Protein AF-A0A7V8VNH7-F1 (afdb_monomer_lite)

Sequence (226 aa):
ERFVYCITNHDQVGNRAFGERLGQVIEPAAYRAASALLCLVPYTPMLFMGQEWSASSPFQFFTDHAVELGKLVTEGRRREFRHFTAFRDPEVLKRIPDPQAQSTFANSKLRWDEVNEPQHEQILQLYREFLRLRRMHPAFRDPSRGNWDVREIGGIVCLRLGLRSAARALVLIDLVGGHTMPDLSSLADGESREWKSLISSNEVRFGGDTAPVLTQPTTLVFGEAR

Radius of gyration: 20.95 Å; chains: 1; bounding box: 48×38×62 Å

Secondary structure (DSSP, 8-state):
---EE-S--HHHHHTSSS---GGGTS-HHHHHHHHHHHHHSSSEE---TTGGGT-SS---------HHHHHHHHHHHHHHHTTSGGG-SHHHHHHSPPTTSHHHHHHTS--GGGGGSHHHHHHHHHHHHHHHHHHH-GGGT---GGGEEEEEETTEEEEEEEETTEEEEEEEEESS--PPPP-GGGG--SS-PPEEEEEETT-GGGTS-SS--TTSSEEEEEEE--

Structure (mmCIF, N/CA/C/O backbone):
data_AF-A0A7V8VNH7-F1
#
_entry.id   AF-A0A7V8VNH7-F1
#
loop_
_atom_site.group_PDB
_atom_site.id
_atom_site.type_symbol
_atom_site.label_atom_id
_atom_site.label_alt_id
_atom_site.label_comp_id
_atom_site.label_asym_id
_atom_site.label_entity_id
_atom_site.label_seq_id
_atom_site.pdbx_PDB_ins_code
_atom_site.Cartn_x
_atom_site.Cartn_y
_atom_site.Cartn_z
_atom_site.occupancy
_atom_site.B_iso_or_equiv
_atom_site.auth_seq_id
_atom_site.auth_comp_id
_atom_site.auth_asym_id
_atom_site.auth_atom_id
_atom_site.pdbx_PDB_model_num
ATOM 1 N N . GLU A 1 1 ? 3.339 -22.584 -9.016 1.00 66.69 1 GLU A N 1
ATOM 2 C CA . GLU A 1 1 ? 2.659 -22.222 -7.752 1.00 66.69 1 GLU A CA 1
ATOM 3 C C . GLU A 1 1 ? 1.663 -21.097 -8.013 1.00 66.69 1 GLU A C 1
ATOM 5 O O . GLU A 1 1 ? 1.788 -20.427 -9.036 1.00 66.69 1 GLU A O 1
ATOM 10 N N . ARG A 1 2 ? 0.657 -20.920 -7.151 1.00 86.19 2 ARG A N 1
ATOM 11 C CA . ARG A 1 2 ? -0.347 -19.849 -7.250 1.00 86.19 2 ARG A CA 1
ATOM 12 C C . ARG A 1 2 ? -0.431 -19.156 -5.891 1.00 86.19 2 ARG A C 1
ATOM 14 O O . ARG A 1 2 ? -0.726 -19.824 -4.908 1.00 86.19 2 ARG A O 1
ATOM 21 N N . PHE A 1 3 ? -0.177 -17.851 -5.852 1.00 93.69 3 PHE A N 1
ATOM 22 C CA . PHE A 1 3 ? -0.210 -17.052 -4.625 1.00 93.69 3 PHE A CA 1
ATOM 23 C C . PHE A 1 3 ? -1.173 -15.873 -4.766 1.00 93.69 3 PHE A C 1
ATOM 25 O O . PHE A 1 3 ? -1.404 -15.368 -5.872 1.00 93.69 3 PHE A O 1
ATOM 32 N N . VAL A 1 4 ? -1.703 -15.438 -3.625 1.00 96.38 4 VAL A N 1
ATOM 33 C CA . VAL A 1 4 ? -2.428 -14.177 -3.467 1.00 96.38 4 VAL A CA 1
ATOM 34 C C . VAL A 1 4 ? -1.571 -13.275 -2.587 1.00 96.38 4 VAL A C 1
ATOM 36 O O . VAL A 1 4 ? -1.168 -13.694 -1.504 1.00 96.38 4 VAL A O 1
ATOM 39 N N . TYR A 1 5 ? -1.280 -12.061 -3.050 1.00 96.75 5 TYR A N 1
ATOM 40 C CA . TYR A 1 5 ? -0.526 -11.070 -2.282 1.00 96.75 5 TYR A CA 1
ATOM 41 C C . TYR A 1 5 ? -1.396 -9.876 -1.915 1.00 96.75 5 TYR A C 1
ATOM 43 O O . TYR A 1 5 ? -2.273 -9.471 -2.673 1.00 96.75 5 TYR A O 1
ATOM 51 N N . CYS A 1 6 ? -1.116 -9.294 -0.755 1.00 98.12 6 CYS A N 1
ATOM 52 C CA . CYS A 1 6 ? -1.713 -8.056 -0.279 1.00 98.12 6 CYS A CA 1
ATOM 53 C C . CYS A 1 6 ? -0.686 -7.275 0.546 1.00 98.12 6 CYS A C 1
ATOM 55 O O . CYS A 1 6 ? 0.205 -7.869 1.155 1.00 98.12 6 CYS A O 1
ATOM 57 N N . ILE A 1 7 ? -0.832 -5.950 0.584 1.00 97.69 7 ILE A N 1
ATOM 58 C CA . ILE A 1 7 ? -0.106 -5.080 1.528 1.00 97.69 7 ILE A CA 1
ATOM 59 C C . ILE A 1 7 ? -0.974 -4.710 2.735 1.00 97.69 7 ILE A C 1
ATOM 61 O O . ILE A 1 7 ? -0.448 -4.314 3.771 1.00 97.69 7 ILE A O 1
ATOM 65 N N . THR A 1 8 ? -2.298 -4.846 2.598 1.00 96.94 8 THR A N 1
ATOM 66 C CA . THR A 1 8 ? -3.258 -4.794 3.702 1.00 96.94 8 THR A CA 1
ATOM 67 C C . THR A 1 8 ? -4.391 -5.790 3.470 1.00 96.94 8 THR A C 1
ATOM 69 O O . THR A 1 8 ? -4.767 -6.069 2.331 1.00 96.94 8 THR A O 1
ATOM 72 N N . ASN A 1 9 ? -4.958 -6.308 4.553 1.00 98.38 9 ASN A N 1
ATOM 73 C CA . ASN A 1 9 ? -6.214 -7.047 4.583 1.00 98.38 9 ASN A CA 1
ATOM 74 C C . ASN A 1 9 ? -6.914 -6.782 5.931 1.00 98.38 9 ASN A C 1
ATOM 76 O O . ASN A 1 9 ? -6.412 -6.009 6.752 1.00 98.38 9 ASN A O 1
ATOM 80 N N . HIS A 1 10 ? -8.065 -7.415 6.161 1.00 97.94 10 HIS A N 1
ATOM 81 C CA . HIS A 1 10 ? -8.830 -7.219 7.394 1.00 97.94 10 HIS A CA 1
ATOM 82 C C . HIS A 1 10 ? -8.031 -7.567 8.660 1.00 97.94 10 HIS A C 1
ATOM 84 O O . HIS A 1 10 ? -8.162 -6.856 9.647 1.00 97.94 10 HIS A O 1
ATOM 90 N N . ASP A 1 11 ? -7.170 -8.588 8.625 1.00 96.75 11 ASP A N 1
ATOM 91 C CA . ASP A 1 11 ? -6.326 -8.983 9.757 1.00 96.75 11 ASP A CA 1
ATOM 92 C C . ASP A 1 11 ? -5.156 -8.017 9.972 1.00 96.75 11 ASP A C 1
ATOM 94 O O . ASP A 1 11 ? -4.916 -7.559 11.084 1.00 96.75 11 ASP A O 1
ATOM 98 N N . GLN A 1 12 ? -4.426 -7.664 8.912 1.00 95.12 12 GLN A N 1
ATOM 99 C CA . GLN A 1 12 ? -3.255 -6.781 8.982 1.00 95.12 12 GLN A CA 1
ATOM 100 C C . GLN A 1 12 ? -3.611 -5.373 9.480 1.00 95.12 12 GLN A C 1
ATOM 102 O O . GLN A 1 12 ? -2.758 -4.700 10.061 1.00 95.12 12 GLN A O 1
ATOM 107 N N . VAL A 1 13 ? -4.855 -4.936 9.256 1.00 96.38 13 VAL A N 1
ATOM 108 C CA . VAL A 1 13 ? -5.397 -3.679 9.786 1.00 96.38 13 VAL A CA 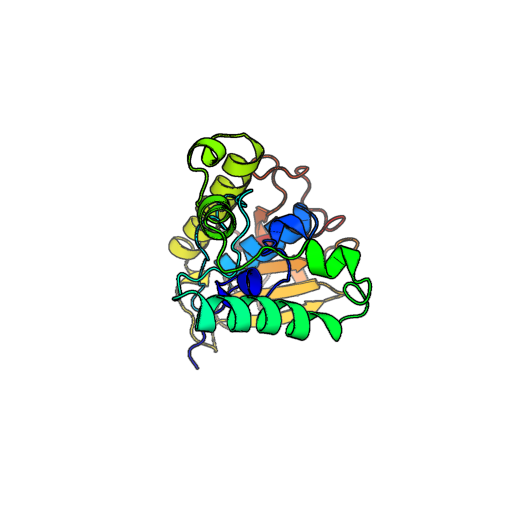1
ATOM 109 C C . VAL A 1 13 ? -6.105 -3.924 11.123 1.00 96.38 13 VAL A C 1
ATOM 111 O O . VAL A 1 13 ? -5.715 -3.354 12.137 1.00 96.38 13 VAL A O 1
ATOM 114 N N . GLY A 1 14 ? -7.092 -4.821 11.157 1.00 94.62 14 GLY A N 1
ATOM 115 C CA . GLY A 1 14 ? -7.980 -5.058 12.300 1.00 94.62 14 GLY A CA 1
ATOM 116 C C . GLY A 1 14 ? -7.313 -5.652 13.532 1.00 94.62 14 GLY A C 1
ATOM 117 O O . GLY A 1 14 ? -7.758 -5.382 14.648 1.00 94.62 14 GLY A O 1
ATOM 118 N N . ASN A 1 15 ? -6.207 -6.385 13.364 1.00 93.75 15 ASN A N 1
ATOM 119 C CA . ASN A 1 15 ? -5.447 -6.924 14.489 1.00 93.75 15 ASN A CA 1
ATOM 120 C C . ASN A 1 15 ? -4.489 -5.897 15.107 1.00 93.75 15 ASN A C 1
ATOM 122 O O . ASN A 1 15 ? -3.919 -6.177 16.157 1.00 93.75 15 ASN A O 1
ATOM 126 N N . ARG A 1 16 ? -4.363 -4.686 14.546 1.00 93.69 16 ARG A N 1
ATOM 127 C CA . ARG A 1 16 ? -3.675 -3.568 15.210 1.00 93.69 16 ARG A CA 1
ATOM 128 C C . ARG A 1 16 ? -4.543 -2.989 16.324 1.00 93.69 16 ARG A C 1
ATOM 130 O O . ARG A 1 16 ? -5.769 -3.068 16.276 1.00 93.69 16 ARG A O 1
ATOM 137 N N . ALA A 1 17 ? -3.907 -2.377 17.320 1.00 93.00 17 ALA A N 1
ATOM 138 C CA . ALA A 1 17 ? -4.602 -1.869 18.502 1.00 93.00 17 ALA A CA 1
ATOM 139 C C . ALA A 1 17 ? -5.653 -0.800 18.172 1.00 93.00 17 ALA A C 1
ATOM 141 O O . ALA A 1 17 ? -6.727 -0.811 18.768 1.00 93.00 17 ALA A O 1
ATOM 142 N N . PHE A 1 18 ? -5.372 0.090 17.213 1.00 95.25 18 PHE A N 1
ATOM 143 C CA . PHE A 1 18 ? -6.295 1.158 16.813 1.00 95.25 18 PHE A CA 1
ATOM 144 C C . PHE A 1 18 ? -6.890 0.963 15.413 1.00 95.25 18 PHE A C 1
ATOM 146 O O . PHE A 1 18 ? -7.693 1.790 14.975 1.00 95.25 18 PHE A O 1
ATOM 153 N N . GLY A 1 19 ? -6.555 -0.141 14.736 1.00 96.94 19 GLY A N 1
ATOM 154 C CA . GLY A 1 19 ? -7.045 -0.441 13.392 1.00 96.94 19 GLY A CA 1
ATOM 155 C C . GLY A 1 19 ? -6.442 0.453 12.308 1.00 96.94 19 GLY A C 1
ATOM 156 O O . GLY A 1 19 ? -7.128 0.759 11.331 1.00 96.94 19 GLY A O 1
ATOM 157 N N . GLU A 1 20 ? -5.208 0.934 12.495 1.00 97.44 20 GLU A N 1
ATOM 158 C CA . GLU A 1 20 ? -4.582 1.869 11.562 1.00 97.44 20 GLU A CA 1
ATOM 159 C C . GLU A 1 20 ? -4.294 1.203 10.212 1.00 97.44 20 GLU A C 1
ATOM 161 O O . GLU A 1 20 ? -3.745 0.101 10.131 1.00 97.44 20 GLU A O 1
ATOM 166 N N . ARG A 1 21 ? -4.632 1.887 9.121 1.00 98.31 21 ARG A N 1
ATOM 167 C CA . ARG A 1 21 ? -4.303 1.429 7.766 1.00 98.31 21 ARG A CA 1
ATOM 168 C C . ARG A 1 21 ? -2.830 1.669 7.469 1.00 98.31 21 ARG A C 1
ATOM 170 O O . ARG A 1 21 ? -2.206 2.551 8.048 1.00 98.31 21 ARG A O 1
ATOM 177 N N . LEU A 1 22 ? -2.285 0.938 6.496 1.00 97.44 22 LEU A N 1
ATOM 178 C CA . LEU A 1 22 ? -0.882 1.091 6.101 1.00 97.44 22 LEU A CA 1
ATOM 179 C C . LEU A 1 22 ? -0.529 2.549 5.757 1.00 97.44 22 LEU A C 1
ATOM 181 O O . LEU A 1 22 ? 0.460 3.053 6.268 1.00 97.44 22 LEU A O 1
ATOM 185 N N . GLY A 1 23 ? -1.375 3.247 4.990 1.00 96.50 23 GLY A N 1
ATOM 186 C CA . GLY A 1 23 ? -1.160 4.657 4.623 1.00 96.50 23 GLY A CA 1
ATOM 187 C C . GLY A 1 23 ? -1.175 5.648 5.795 1.00 96.50 23 GLY A C 1
ATOM 188 O O . GLY A 1 23 ? -0.809 6.798 5.612 1.00 96.50 23 GLY A O 1
ATOM 189 N N . GLN A 1 24 ? -1.570 5.215 6.998 1.00 96.62 24 GLN A N 1
ATOM 190 C CA . GLN A 1 24 ? -1.549 6.029 8.220 1.00 96.62 24 GLN A CA 1
ATOM 191 C C . GLN A 1 24 ? -0.273 5.824 9.046 1.00 96.62 24 GLN A C 1
ATOM 193 O O . GLN A 1 24 ? -0.046 6.549 10.010 1.00 96.62 24 GLN A O 1
ATOM 198 N N . VAL A 1 25 ? 0.534 4.810 8.716 1.00 95.94 25 VAL A N 1
ATOM 199 C CA . VAL A 1 25 ? 1.704 4.400 9.514 1.00 95.94 25 VAL A CA 1
ATOM 200 C C . VAL A 1 25 ? 3.005 4.368 8.712 1.00 95.94 25 VAL A C 1
ATOM 202 O O . VAL A 1 25 ? 4.042 4.012 9.267 1.00 95.94 25 VAL A O 1
ATOM 205 N N . ILE A 1 26 ? 2.963 4.723 7.425 1.00 96.50 26 ILE A N 1
ATOM 206 C CA . ILE A 1 26 ? 4.145 4.882 6.571 1.00 96.50 26 ILE A CA 1
ATOM 207 C C . ILE A 1 26 ? 4.058 6.182 5.774 1.00 96.50 26 ILE A C 1
ATOM 209 O O . ILE A 1 26 ? 2.976 6.732 5.579 1.00 96.50 26 ILE A O 1
ATOM 213 N N . GLU A 1 27 ? 5.204 6.631 5.268 1.00 95.69 27 GLU A N 1
ATOM 214 C CA . GLU A 1 27 ? 5.294 7.828 4.435 1.00 95.69 27 GLU A CA 1
ATOM 215 C C . GLU A 1 27 ? 4.490 7.697 3.126 1.00 95.69 27 GLU A C 1
ATOM 217 O O . GLU A 1 27 ? 4.480 6.617 2.517 1.00 95.69 27 GLU A O 1
ATOM 222 N N . PRO A 1 28 ? 3.887 8.789 2.611 1.00 96.06 28 PRO A N 1
ATOM 223 C CA . PRO A 1 28 ? 3.099 8.761 1.376 1.00 96.06 28 PRO A CA 1
ATOM 224 C C . PRO A 1 28 ? 3.847 8.162 0.178 1.00 96.06 28 PRO A C 1
ATOM 226 O O . PRO A 1 28 ? 3.285 7.359 -0.567 1.00 96.06 28 PRO A O 1
ATOM 229 N N . ALA A 1 29 ? 5.134 8.482 0.014 1.00 96.00 29 ALA A N 1
ATOM 230 C CA . ALA A 1 29 ? 5.964 7.926 -1.056 1.00 96.00 29 ALA A CA 1
ATOM 231 C C . ALA A 1 29 ? 6.112 6.395 -0.942 1.00 96.00 29 ALA A C 1
ATOM 233 O O . ALA A 1 29 ? 5.949 5.677 -1.932 1.00 96.00 29 ALA A O 1
ATOM 234 N N . ALA A 1 30 ? 6.328 5.878 0.274 1.00 97.00 30 ALA A N 1
ATOM 235 C CA . ALA A 1 30 ? 6.414 4.439 0.529 1.00 97.00 30 ALA A CA 1
ATOM 236 C C . ALA A 1 30 ? 5.075 3.742 0.257 1.00 97.00 30 ALA A C 1
ATOM 238 O O . ALA A 1 30 ? 5.044 2.661 -0.335 1.00 97.00 30 ALA A O 1
ATOM 239 N N . TYR A 1 31 ? 3.960 4.384 0.617 1.00 98.19 31 TYR A N 1
ATOM 240 C CA . TYR A 1 31 ? 2.625 3.874 0.325 1.00 98.19 31 TYR A CA 1
ATOM 241 C C . TYR A 1 31 ? 2.360 3.760 -1.177 1.00 98.19 31 TYR A C 1
ATOM 243 O O . TYR A 1 31 ? 1.888 2.720 -1.645 1.00 98.19 31 TYR A O 1
ATOM 251 N N . ARG A 1 32 ? 2.716 4.788 -1.955 1.00 98.12 32 ARG A N 1
ATOM 252 C CA . ARG A 1 32 ? 2.602 4.768 -3.421 1.00 98.12 32 ARG A CA 1
ATOM 253 C C . ARG A 1 32 ? 3.473 3.687 -4.051 1.00 98.12 32 ARG A C 1
ATOM 255 O O . ARG A 1 32 ? 2.981 2.946 -4.900 1.00 98.12 32 ARG A O 1
ATOM 262 N N . ALA A 1 33 ? 4.724 3.553 -3.609 1.00 97.62 33 ALA A N 1
ATOM 263 C CA . ALA A 1 33 ? 5.644 2.526 -4.095 1.00 97.62 33 ALA A CA 1
ATOM 264 C C . ALA A 1 33 ? 5.125 1.105 -3.802 1.00 97.62 33 ALA A C 1
ATOM 266 O O . ALA A 1 33 ? 5.016 0.278 -4.706 1.00 97.62 33 ALA A O 1
ATOM 267 N N . ALA A 1 34 ? 4.703 0.828 -2.565 1.00 98.19 34 ALA A N 1
ATOM 268 C CA . ALA A 1 34 ? 4.141 -0.472 -2.191 1.00 98.19 34 ALA A CA 1
ATOM 269 C C . ALA A 1 34 ? 2.836 -0.791 -2.949 1.00 98.19 34 ALA A C 1
ATOM 271 O O . ALA A 1 34 ? 2.619 -1.930 -3.368 1.00 98.19 34 ALA A O 1
ATOM 272 N N . SER A 1 35 ? 1.987 0.219 -3.169 1.00 98.56 35 SER A N 1
ATOM 273 C CA . SER A 1 35 ? 0.745 0.103 -3.945 1.00 98.56 35 SER A CA 1
ATOM 274 C C . SER A 1 35 ? 1.014 -0.235 -5.415 1.00 98.56 35 SER A C 1
ATOM 276 O O . SER A 1 35 ? 0.387 -1.138 -5.975 1.00 98.56 35 SER A O 1
ATOM 278 N N . ALA A 1 36 ? 1.983 0.450 -6.027 1.00 98.19 36 ALA A N 1
ATOM 279 C CA . ALA A 1 36 ? 2.440 0.192 -7.388 1.00 98.19 36 ALA A CA 1
ATOM 280 C C . ALA A 1 36 ? 3.020 -1.223 -7.534 1.00 98.19 36 ALA A C 1
ATOM 282 O O . ALA A 1 36 ? 2.604 -1.960 -8.429 1.00 98.19 36 ALA A O 1
ATOM 283 N N . LEU A 1 37 ? 3.905 -1.639 -6.618 1.00 97.50 37 LEU A N 1
ATOM 284 C CA . LEU A 1 37 ? 4.439 -3.002 -6.575 1.00 97.50 37 LEU A CA 1
ATOM 285 C C . LEU A 1 37 ? 3.307 -4.033 -6.510 1.00 97.50 37 LEU A C 1
ATOM 287 O O . LEU A 1 37 ? 3.265 -4.933 -7.347 1.00 97.50 37 LEU A O 1
ATOM 291 N N . LEU A 1 38 ? 2.360 -3.888 -5.576 1.00 98.12 38 LEU A N 1
ATOM 292 C CA . LEU A 1 38 ? 1.231 -4.812 -5.443 1.00 98.12 38 LEU A CA 1
ATOM 293 C C . LEU A 1 38 ? 0.416 -4.918 -6.737 1.00 98.12 38 LEU A C 1
ATOM 295 O O . LEU A 1 38 ? 0.036 -6.014 -7.133 1.00 98.12 38 LEU A O 1
ATOM 299 N N . CYS A 1 39 ? 0.167 -3.810 -7.433 1.00 98.06 39 CYS A N 1
ATOM 300 C CA . CYS A 1 39 ? -0.559 -3.847 -8.703 1.00 98.06 39 CYS A CA 1
ATOM 301 C C . CYS A 1 39 ? 0.206 -4.604 -9.804 1.00 98.06 39 CYS A C 1
ATOM 303 O O . CYS A 1 39 ? -0.410 -5.153 -10.721 1.00 98.06 39 CYS A O 1
ATOM 305 N N . LEU A 1 40 ? 1.536 -4.659 -9.725 1.00 96.50 40 LEU A N 1
ATOM 306 C CA . LEU A 1 40 ? 2.408 -5.197 -10.769 1.00 96.50 40 LEU A CA 1
ATOM 307 C C . LEU A 1 40 ? 3.024 -6.564 -10.448 1.00 96.50 40 LEU A C 1
ATOM 309 O O . LEU A 1 40 ? 3.633 -7.155 -11.340 1.00 96.50 40 LEU A O 1
ATOM 313 N N . VAL A 1 41 ? 2.846 -7.113 -9.236 1.00 93.25 41 VAL A N 1
ATOM 314 C CA . VAL A 1 41 ? 3.373 -8.452 -8.915 1.00 93.25 41 VAL A CA 1
ATOM 315 C C . VAL A 1 41 ? 2.818 -9.510 -9.884 1.00 93.25 41 VAL A C 1
ATOM 317 O O . VAL A 1 41 ? 1.631 -9.474 -10.209 1.00 93.25 41 VAL A O 1
ATOM 320 N N . PRO A 1 42 ? 3.606 -10.511 -10.315 1.00 91.88 42 PRO A N 1
ATOM 321 C CA . PRO A 1 42 ? 3.127 -11.553 -11.235 1.00 91.88 42 PRO A CA 1
ATOM 322 C C . PRO A 1 42 ? 1.965 -12.397 -10.683 1.00 91.88 42 PRO A C 1
ATOM 324 O O . PRO A 1 42 ? 1.253 -13.057 -11.433 1.00 91.88 42 PRO A O 1
ATOM 327 N N . TYR A 1 43 ? 1.755 -12.377 -9.367 1.00 92.50 43 TYR A N 1
ATOM 328 C CA . TYR A 1 43 ? 0.697 -13.117 -8.681 1.00 92.50 43 TYR A CA 1
ATOM 329 C C . TYR A 1 43 ? -0.622 -12.345 -8.596 1.00 92.50 43 TYR A C 1
ATOM 331 O O . TYR A 1 43 ? -0.731 -11.234 -9.106 1.00 92.50 43 TYR A O 1
ATOM 339 N N . THR A 1 44 ? -1.648 -12.947 -7.985 1.00 94.81 44 THR A N 1
ATOM 340 C CA . THR A 1 44 ? -2.971 -12.316 -7.851 1.00 94.81 44 THR A CA 1
ATOM 341 C C . THR A 1 44 ? -2.940 -11.278 -6.726 1.00 94.81 44 THR A C 1
ATOM 343 O O . THR A 1 44 ? -2.738 -11.668 -5.575 1.00 94.81 44 THR A O 1
ATOM 346 N N . PRO A 1 45 ? -3.127 -9.976 -7.008 1.00 96.75 45 PRO A N 1
ATOM 347 C CA . PRO A 1 45 ? -3.211 -8.975 -5.956 1.00 96.75 45 PRO A CA 1
ATOM 348 C C . PRO A 1 45 ? -4.604 -8.967 -5.318 1.00 96.75 45 PRO A C 1
ATOM 350 O O . PRO A 1 45 ? -5.617 -9.086 -6.007 1.00 96.75 45 PRO A O 1
ATOM 353 N N . MET A 1 46 ? -4.649 -8.775 -4.005 1.00 98.25 46 MET A N 1
ATOM 354 C CA . MET A 1 46 ? -5.858 -8.500 -3.236 1.00 98.25 46 MET A CA 1
ATOM 355 C C . MET A 1 46 ? -5.752 -7.102 -2.624 1.00 98.25 46 MET A C 1
ATOM 357 O O . MET A 1 46 ? -4.728 -6.754 -2.034 1.00 98.25 46 MET A O 1
ATOM 361 N N . LEU A 1 47 ? -6.821 -6.318 -2.763 1.00 98.50 47 LEU A N 1
ATOM 362 C CA . LEU A 1 47 ? -6.966 -4.998 -2.152 1.00 98.50 47 LEU A CA 1
ATOM 363 C C . LEU A 1 47 ? -7.971 -5.081 -1.005 1.00 98.50 47 LEU A C 1
ATOM 365 O O . LEU A 1 47 ? -8.986 -5.771 -1.121 1.00 98.50 47 LEU A O 1
ATOM 369 N N . PHE A 1 48 ? -7.708 -4.362 0.083 1.00 98.62 48 PHE A N 1
ATOM 370 C CA . PHE A 1 48 ? -8.702 -4.154 1.130 1.00 98.62 48 PHE A CA 1
ATOM 371 C C . PHE A 1 48 ? -9.527 -2.899 0.836 1.00 98.62 48 PHE A C 1
ATOM 373 O O . PHE A 1 48 ? -8.990 -1.912 0.345 1.00 98.62 48 PHE A O 1
ATOM 380 N N . MET A 1 49 ? -10.824 -2.917 1.141 1.00 98.56 49 MET A N 1
ATOM 381 C CA . MET A 1 49 ? -11.731 -1.811 0.809 1.00 98.56 49 MET A CA 1
ATOM 382 C C . MET A 1 49 ? -11.221 -0.462 1.350 1.00 98.56 49 MET A C 1
ATOM 384 O O . MET A 1 49 ? -10.869 -0.356 2.532 1.00 98.56 49 MET A O 1
ATOM 388 N N . GLY A 1 50 ? -11.154 0.554 0.487 1.00 98.56 50 GLY A N 1
ATOM 389 C CA . GLY A 1 50 ? -10.632 1.886 0.800 1.00 98.56 50 GLY A CA 1
ATOM 390 C C . GLY A 1 50 ? -9.111 2.021 0.726 1.00 98.56 50 GLY A C 1
ATOM 391 O O . GLY A 1 50 ? -8.585 3.115 0.905 1.00 98.56 50 GLY A O 1
ATOM 392 N N . GLN A 1 51 ? -8.369 0.941 0.462 1.00 98.56 51 GLN A N 1
ATOM 393 C CA . GLN A 1 51 ? -6.928 1.016 0.204 1.00 98.56 51 GLN A CA 1
ATOM 394 C C . GLN A 1 51 ? -6.644 1.858 -1.051 1.00 98.56 51 GLN A C 1
ATOM 396 O O . GLN A 1 51 ? -5.711 2.648 -1.086 1.00 98.56 51 GLN A O 1
ATOM 401 N N . GLU A 1 52 ? -7.476 1.744 -2.076 1.00 98.56 52 GLU A N 1
ATOM 402 C CA . GLU A 1 52 ? -7.269 2.372 -3.373 1.00 98.56 52 GLU A CA 1
ATOM 403 C C . GLU A 1 52 ? -7.372 3.902 -3.366 1.00 98.56 52 GLU A C 1
ATOM 405 O O . GLU A 1 52 ? -6.937 4.514 -4.328 1.00 98.56 52 GLU A O 1
ATOM 410 N N . TRP A 1 53 ? -7.874 4.525 -2.298 1.00 98.62 53 TRP A N 1
ATOM 411 C CA . TRP A 1 53 ? -7.802 5.978 -2.090 1.00 98.62 53 TRP A CA 1
ATOM 412 C C . TRP A 1 53 ? -7.106 6.353 -0.775 1.00 98.62 53 TRP A C 1
ATOM 414 O O . TRP A 1 53 ? -7.159 7.502 -0.358 1.00 98.62 53 TRP A O 1
ATOM 424 N N . SER A 1 54 ? -6.434 5.405 -0.109 1.00 98.25 54 SER A N 1
ATOM 425 C CA . SER A 1 54 ? -5.835 5.599 1.219 1.00 98.25 54 SER A CA 1
ATOM 426 C C . SER A 1 54 ? -6.837 6.138 2.254 1.00 98.25 54 SER A C 1
ATOM 428 O O . SER A 1 54 ? -6.616 7.193 2.850 1.00 98.25 54 SER A O 1
ATOM 430 N N . ALA A 1 55 ? -7.941 5.413 2.452 1.00 98.44 55 ALA A N 1
ATOM 431 C CA . ALA A 1 55 ? -9.052 5.826 3.308 1.00 98.44 55 ALA A CA 1
ATOM 432 C C . ALA A 1 55 ? -8.620 6.323 4.698 1.00 98.44 55 ALA A C 1
ATOM 434 O O . ALA A 1 55 ? -7.760 5.715 5.346 1.00 98.44 55 ALA A O 1
ATOM 435 N N . SER A 1 56 ? -9.269 7.386 5.186 1.00 98.00 56 SER A N 1
ATOM 436 C CA . SER A 1 56 ? -8.962 7.968 6.502 1.00 98.00 56 SER A CA 1
ATOM 437 C C . SER A 1 56 ? -9.568 7.169 7.662 1.00 98.00 56 SER A C 1
ATOM 439 O O . SER A 1 56 ? -9.035 7.172 8.772 1.00 98.00 56 SER A O 1
ATOM 441 N N . SER A 1 57 ? -10.660 6.438 7.416 1.00 98.19 57 SER A N 1
ATOM 442 C CA . SER A 1 57 ? -11.308 5.580 8.415 1.00 98.19 57 SER A CA 1
ATOM 443 C C . SER A 1 57 ? -10.411 4.390 8.795 1.00 98.19 57 SER A C 1
ATOM 445 O O . SER A 1 57 ? -9.940 3.702 7.881 1.00 98.19 57 SER A O 1
ATOM 447 N N . PRO A 1 58 ? -10.209 4.070 10.087 1.00 98.12 58 PRO A N 1
ATOM 448 C CA . PRO A 1 58 ? -9.551 2.827 10.487 1.00 98.12 58 PRO A CA 1
ATOM 449 C C . PRO A 1 58 ? -10.402 1.604 10.103 1.00 98.12 58 PRO A C 1
ATOM 451 O O . PRO A 1 58 ? -11.520 1.723 9.603 1.00 98.12 58 PRO A O 1
ATOM 454 N N . PHE A 1 59 ? -9.887 0.404 10.349 1.00 98.62 59 PHE A N 1
ATOM 455 C CA . PHE A 1 59 ? -10.713 -0.802 10.398 1.00 98.62 59 PHE A CA 1
ATOM 456 C C . PHE A 1 59 ? -10.425 -1.523 11.708 1.00 98.62 59 PHE A C 1
ATOM 458 O O . PHE A 1 59 ? -9.379 -2.144 11.863 1.00 98.62 59 PHE A O 1
ATOM 465 N N . GLN A 1 60 ? -11.317 -1.353 12.678 1.00 98.31 60 GLN A N 1
ATOM 466 C CA . GLN A 1 60 ? -11.140 -1.826 14.048 1.00 98.31 60 GLN A CA 1
ATOM 467 C C . GLN A 1 60 ? -11.821 -3.181 14.243 1.00 98.31 60 GLN A C 1
ATOM 469 O O . GLN A 1 60 ? -12.741 -3.542 13.513 1.00 98.31 60 GLN A O 1
ATOM 474 N N . PHE A 1 61 ? -11.393 -3.929 15.258 1.00 97.81 61 PHE A N 1
ATOM 475 C CA . PHE A 1 61 ? -12.096 -5.136 15.680 1.00 97.81 61 PHE A CA 1
ATOM 476 C C . PHE A 1 61 ? -13.369 -4.757 16.455 1.00 97.81 61 PHE A C 1
ATOM 478 O O . PHE A 1 61 ? -13.274 -4.162 17.527 1.00 97.81 61 PHE A O 1
ATOM 485 N N . PHE A 1 62 ? -14.545 -5.098 15.921 1.00 98.06 62 PHE A N 1
ATOM 486 C CA . PHE A 1 62 ? -15.853 -4.856 16.540 1.00 98.06 62 PHE A CA 1
ATOM 487 C C . PHE A 1 62 ? -16.714 -6.125 16.560 1.00 98.06 62 PHE A C 1
ATOM 489 O O . PHE A 1 62 ? -16.587 -7.004 15.711 1.00 98.06 62 PHE A O 1
ATOM 496 N N . THR A 1 63 ? -17.605 -6.206 17.543 1.00 97.81 63 THR A N 1
ATOM 497 C CA . THR A 1 63 ? -18.473 -7.348 17.858 1.00 97.81 63 THR A CA 1
ATOM 498 C C . THR A 1 63 ? -19.754 -6.844 18.527 1.00 97.81 63 THR A C 1
ATOM 500 O O . THR A 1 63 ? -19.756 -5.759 19.098 1.00 97.81 63 THR A O 1
ATOM 503 N N . ASP A 1 64 ? -20.823 -7.638 18.499 1.00 97.88 64 ASP A N 1
ATOM 504 C CA . ASP A 1 64 ? -22.099 -7.317 19.155 1.00 97.88 64 ASP A CA 1
ATOM 505 C C . ASP A 1 64 ? -22.592 -8.562 19.904 1.00 97.88 64 ASP A C 1
ATOM 507 O O . ASP A 1 64 ? -23.334 -9.389 19.375 1.00 97.88 64 ASP A O 1
ATOM 511 N N . HIS A 1 65 ? -22.044 -8.783 21.103 1.00 97.56 65 HIS A N 1
ATOM 512 C CA . HIS A 1 65 ? -22.356 -9.958 21.918 1.00 97.56 65 HIS A CA 1
ATOM 513 C C . HIS A 1 65 ? -23.206 -9.551 23.121 1.00 97.56 65 HIS A C 1
ATOM 515 O O . HIS A 1 65 ? -23.164 -8.419 23.591 1.00 97.56 65 HIS A O 1
ATOM 521 N N . ALA A 1 66 ? -23.944 -10.509 23.684 1.00 95.75 66 ALA A N 1
ATOM 522 C CA . ALA A 1 66 ? -24.640 -10.288 24.946 1.00 95.75 66 ALA A CA 1
ATOM 523 C C . ALA A 1 66 ? -23.660 -9.888 26.068 1.00 95.75 66 ALA A C 1
ATOM 525 O O . ALA A 1 66 ? -22.491 -10.278 26.057 1.00 95.75 66 ALA A O 1
ATOM 526 N N . VAL A 1 67 ? -24.164 -9.152 27.064 1.00 91.50 67 VAL A N 1
ATOM 527 C CA . VAL A 1 67 ? -23.375 -8.433 28.086 1.00 91.50 67 VAL A CA 1
ATOM 528 C C . VAL A 1 67 ? -22.265 -9.269 28.735 1.00 91.50 67 VAL A C 1
ATOM 530 O O . VAL A 1 67 ? -21.159 -8.764 28.927 1.00 91.50 67 VAL A O 1
ATOM 533 N N . GLU A 1 68 ? -22.536 -10.526 29.091 1.00 93.56 68 GLU A N 1
ATOM 534 C CA . GLU A 1 68 ? -21.550 -11.388 29.758 1.00 93.56 68 GLU A CA 1
ATOM 535 C C . GLU A 1 68 ? -20.365 -11.718 28.845 1.00 93.56 68 GLU A C 1
ATOM 537 O O . GLU A 1 68 ? -19.214 -11.496 29.220 1.00 93.56 68 GLU A O 1
ATOM 542 N N . LEU A 1 69 ? -20.642 -12.169 27.618 1.00 95.38 69 LEU A N 1
ATOM 543 C CA . LEU A 1 69 ? -19.606 -12.477 26.634 1.00 95.38 69 LEU A CA 1
ATOM 544 C C . LEU A 1 69 ? -18.911 -11.203 26.135 1.00 95.38 69 LEU A C 1
ATOM 546 O O . LEU A 1 69 ? -17.692 -11.194 25.982 1.00 95.38 69 LEU A O 1
ATOM 550 N N . GLY A 1 70 ? -19.655 -10.112 25.944 1.00 95.50 70 GLY A N 1
ATOM 551 C CA . GLY A 1 70 ? -19.112 -8.837 25.479 1.00 95.50 70 GLY A CA 1
ATOM 552 C C . GLY A 1 70 ? -18.014 -8.294 26.395 1.00 95.50 70 GLY A C 1
ATOM 553 O O . GLY A 1 70 ? -16.929 -7.958 25.923 1.00 95.50 70 GLY A O 1
ATOM 554 N N . LYS A 1 71 ? -18.233 -8.316 27.719 1.00 94.44 71 LYS A N 1
ATOM 555 C CA . LYS A 1 71 ? -17.210 -7.920 28.705 1.00 94.44 71 LYS A CA 1
ATOM 556 C C . LYS A 1 71 ? -15.930 -8.752 28.579 1.00 94.44 71 LYS A C 1
ATOM 558 O O . LYS A 1 71 ? -14.832 -8.197 28.648 1.00 94.44 71 LYS A O 1
ATOM 563 N N . LEU A 1 72 ? -16.065 -10.065 28.370 1.00 96.25 72 LEU A N 1
ATOM 564 C CA . LEU A 1 72 ? -14.926 -10.972 28.202 1.00 96.25 72 LEU A CA 1
ATOM 565 C C . LEU A 1 72 ? -14.153 -10.690 26.908 1.00 96.25 72 LEU A C 1
ATOM 567 O O . LEU A 1 72 ? -12.923 -10.752 26.921 1.00 96.25 72 LEU A O 1
ATOM 571 N N . VAL A 1 73 ? -14.844 -10.335 25.820 1.00 95.44 73 VAL A N 1
ATOM 572 C CA . VAL A 1 73 ? -14.212 -9.934 24.553 1.00 95.44 73 VAL A CA 1
ATOM 573 C C . VAL A 1 73 ? -13.416 -8.641 24.726 1.00 95.44 73 VAL A C 1
ATOM 575 O O . VAL A 1 73 ? -12.241 -8.600 24.358 1.00 95.44 73 VAL A O 1
ATOM 578 N N . THR A 1 74 ? -13.999 -7.608 25.342 1.00 94.00 74 THR A N 1
ATOM 579 C CA . THR A 1 74 ? -13.309 -6.333 25.600 1.00 94.00 74 THR A CA 1
ATOM 580 C C . THR A 1 74 ? -12.064 -6.531 26.464 1.00 94.00 74 THR A C 1
ATOM 582 O O . THR A 1 74 ? -10.990 -6.005 26.156 1.00 94.00 74 THR A O 1
ATOM 585 N N . GLU A 1 75 ? -12.170 -7.315 27.540 1.00 93.31 75 GLU A N 1
ATOM 586 C CA . GLU A 1 75 ? -11.026 -7.600 28.404 1.00 93.31 75 GLU A CA 1
ATOM 587 C C . GLU A 1 75 ? -9.969 -8.453 27.689 1.00 93.31 75 GLU A C 1
ATOM 589 O O . GLU A 1 75 ? -8.777 -8.159 27.780 1.00 93.31 75 GLU A O 1
ATOM 594 N N . GLY A 1 76 ? -10.396 -9.473 26.937 1.00 93.62 76 GLY A N 1
ATOM 595 C CA . GLY A 1 76 ? -9.531 -10.309 26.107 1.00 93.62 76 GLY A CA 1
ATOM 596 C C . GLY A 1 76 ? -8.702 -9.480 25.134 1.00 93.62 76 GLY A C 1
ATOM 597 O O . GLY A 1 76 ? -7.475 -9.584 25.145 1.00 93.62 76 GLY A O 1
ATOM 598 N N . ARG A 1 77 ? -9.352 -8.577 24.390 1.00 92.56 77 ARG A N 1
ATOM 599 C CA . ARG A 1 77 ? -8.689 -7.690 23.428 1.00 92.56 77 ARG A CA 1
ATOM 600 C C . ARG A 1 77 ? -7.661 -6.781 24.096 1.00 92.56 77 ARG A C 1
ATOM 602 O O . ARG A 1 77 ? -6.537 -6.670 23.624 1.00 92.56 77 ARG A O 1
ATOM 609 N N . ARG A 1 78 ? -7.993 -6.168 25.237 1.00 91.06 78 ARG A N 1
ATOM 610 C CA . ARG A 1 78 ? -7.033 -5.332 25.984 1.00 91.06 78 ARG A CA 1
ATOM 611 C C . ARG A 1 78 ? -5.868 -6.145 26.547 1.00 91.06 78 ARG A C 1
ATOM 613 O O . ARG A 1 78 ? -4.748 -5.646 26.580 1.00 91.06 78 ARG A O 1
ATOM 620 N N . ARG A 1 79 ? -6.105 -7.380 27.005 1.00 88.69 79 ARG A N 1
ATOM 621 C CA . ARG A 1 79 ? -5.047 -8.268 27.518 1.00 88.69 79 ARG A CA 1
ATOM 622 C C . ARG A 1 79 ? -4.072 -8.699 26.428 1.00 88.69 79 ARG A C 1
ATOM 624 O O . ARG A 1 79 ? -2.878 -8.747 26.709 1.00 88.69 79 ARG A O 1
ATOM 631 N N . GLU A 1 80 ? -4.554 -8.957 25.215 1.00 87.62 80 GLU A N 1
ATOM 632 C CA . GLU A 1 80 ? -3.720 -9.300 24.055 1.00 87.62 80 GLU A CA 1
ATOM 633 C C . GLU A 1 80 ? -2.596 -8.268 23.865 1.00 87.62 80 GLU A C 1
ATOM 635 O O . GLU A 1 80 ? -1.418 -8.627 23.814 1.00 87.62 80 GLU A O 1
ATOM 640 N N . PHE A 1 81 ? -2.935 -6.975 23.916 1.00 86.19 81 PHE A N 1
ATOM 641 C CA . PHE A 1 81 ? -1.969 -5.904 23.674 1.00 86.19 81 PHE A CA 1
ATOM 642 C C . PHE A 1 81 ? -1.001 -5.606 24.823 1.00 86.19 81 PHE A C 1
ATOM 644 O O . PHE A 1 81 ? 0.039 -5.000 24.577 1.00 86.19 81 PHE A O 1
ATOM 651 N N . ARG A 1 82 ? -1.260 -6.069 26.054 1.00 80.25 82 AR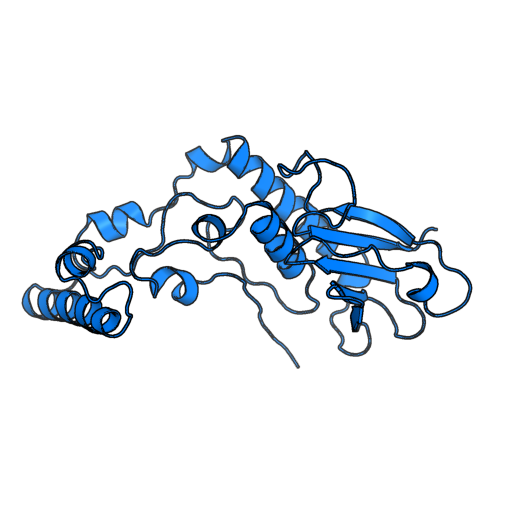G A N 1
ATOM 652 C CA . ARG A 1 82 ? -0.373 -5.826 27.219 1.00 80.25 82 ARG A CA 1
ATOM 653 C C . ARG A 1 82 ? 1.062 -6.314 27.014 1.00 80.25 82 ARG A C 1
ATOM 655 O O . ARG A 1 82 ? 1.982 -5.819 27.663 1.00 80.25 82 ARG A O 1
ATOM 662 N N . HIS A 1 83 ? 1.252 -7.293 26.134 1.00 74.62 83 HIS A N 1
ATOM 663 C CA . HIS A 1 83 ? 2.554 -7.893 25.852 1.00 74.62 83 HIS A CA 1
ATOM 664 C C . HIS A 1 83 ? 3.454 -6.984 25.002 1.00 74.62 83 HIS A C 1
ATOM 666 O O . HIS A 1 83 ? 4.675 -7.146 25.017 1.00 74.62 83 HIS A O 1
ATOM 672 N N . PHE A 1 84 ? 2.885 -5.992 24.311 1.00 78.12 84 PHE A N 1
ATOM 673 C CA . PHE A 1 84 ? 3.636 -5.038 23.505 1.00 78.12 84 PHE A CA 1
ATOM 674 C C . PHE A 1 84 ? 4.081 -3.845 24.351 1.00 78.12 84 PHE A C 1
ATOM 676 O O . PHE A 1 84 ? 3.277 -3.211 25.031 1.00 78.12 84 PHE A O 1
ATOM 683 N N . THR A 1 85 ? 5.367 -3.494 24.275 1.00 73.19 85 THR A N 1
ATOM 684 C CA . THR A 1 85 ? 5.976 -2.426 25.088 1.00 73.19 85 THR A CA 1
ATOM 685 C C . THR A 1 85 ? 5.239 -1.088 24.972 1.00 73.19 85 THR A C 1
ATOM 687 O O . THR A 1 85 ? 5.055 -0.415 25.981 1.00 73.19 85 THR A O 1
ATOM 690 N N . ALA A 1 86 ? 4.743 -0.746 23.776 1.00 74.69 86 ALA A N 1
ATOM 691 C CA . ALA A 1 86 ? 3.977 0.478 23.518 1.00 74.69 86 ALA A CA 1
ATOM 692 C C . ALA A 1 86 ? 2.612 0.542 24.242 1.00 74.69 86 ALA A C 1
ATOM 694 O O . ALA A 1 86 ? 2.029 1.615 24.352 1.00 74.69 86 ALA A O 1
ATOM 695 N N . PHE A 1 87 ? 2.113 -0.587 24.755 1.00 77.12 87 PHE A N 1
ATOM 696 C CA . PHE A 1 87 ? 0.789 -0.737 25.369 1.00 77.12 87 PHE A CA 1
ATOM 697 C C . PHE A 1 87 ? 0.871 -1.232 26.820 1.00 77.12 87 PHE A C 1
ATOM 699 O O . PHE A 1 87 ? -0.096 -1.764 27.360 1.00 77.12 87 PHE A O 1
ATOM 706 N N . ARG A 1 88 ? 2.029 -1.080 27.474 1.00 75.31 88 ARG A N 1
ATOM 707 C CA . ARG A 1 88 ? 2.188 -1.435 28.895 1.00 75.31 88 ARG A CA 1
ATOM 708 C C . ARG A 1 88 ? 1.538 -0.432 29.839 1.00 75.31 88 ARG A C 1
ATOM 710 O O . ARG A 1 88 ? 1.173 -0.809 30.948 1.00 75.31 88 ARG A O 1
ATOM 717 N N . ASP A 1 89 ? 1.397 0.817 29.403 1.00 80.12 89 ASP A N 1
ATOM 718 C CA . ASP A 1 89 ? 0.710 1.855 30.163 1.00 80.12 89 ASP A CA 1
ATOM 719 C C . ASP A 1 89 ? -0.803 1.548 30.228 1.00 80.12 89 ASP A C 1
ATOM 721 O O . ASP A 1 89 ? -1.462 1.466 29.180 1.00 80.12 89 ASP A O 1
ATOM 725 N N . PRO A 1 90 ? -1.380 1.386 31.436 1.00 79.75 90 PRO A N 1
ATOM 726 C CA . PRO A 1 90 ? -2.815 1.198 31.619 1.00 79.75 90 PRO A CA 1
ATOM 727 C C . PRO A 1 90 ? -3.684 2.262 30.937 1.00 79.75 90 PRO A C 1
ATOM 729 O O . PRO A 1 90 ? -4.776 1.929 30.472 1.00 79.75 90 PRO A O 1
ATOM 732 N N . GLU A 1 91 ? -3.224 3.510 30.831 1.00 83.44 91 GLU A N 1
ATOM 733 C CA . GLU A 1 91 ? -3.969 4.579 30.157 1.00 83.44 91 GLU A CA 1
ATOM 734 C C . GLU A 1 91 ? -3.996 4.390 28.637 1.00 83.44 91 GLU A C 1
ATOM 736 O O . GLU A 1 91 ? -5.014 4.644 27.992 1.00 83.44 91 GLU A O 1
ATOM 741 N N . VAL A 1 92 ? -2.931 3.839 28.049 1.00 82.44 92 VAL A N 1
ATOM 742 C CA . VAL A 1 92 ? -2.906 3.493 26.619 1.00 82.44 92 VAL A CA 1
ATOM 743 C C . VAL A 1 92 ? -3.831 2.305 26.335 1.00 82.44 92 VAL A C 1
ATOM 745 O O . VAL A 1 92 ? -4.572 2.325 25.354 1.00 82.44 92 VAL A O 1
ATOM 748 N N . LEU A 1 93 ? -3.882 1.306 27.222 1.00 83.44 93 LEU A N 1
ATOM 749 C CA . LEU A 1 93 ? -4.809 0.170 27.092 1.00 83.44 93 LEU A CA 1
ATOM 750 C C . LEU A 1 93 ? -6.281 0.589 27.170 1.00 83.44 93 LEU A C 1
ATOM 752 O O . LEU A 1 93 ? -7.127 -0.005 26.500 1.00 83.44 93 LEU A O 1
ATOM 756 N N . LYS A 1 94 ? -6.602 1.607 27.977 1.00 84.69 94 LYS A N 1
ATOM 757 C CA . LYS A 1 94 ? -7.958 2.171 28.056 1.00 84.69 94 LYS A CA 1
ATOM 758 C C . LYS A 1 94 ? -8.368 2.877 26.765 1.00 84.69 94 LYS A C 1
ATOM 760 O O . LYS A 1 94 ? -9.556 2.888 26.455 1.00 84.69 94 LYS A O 1
ATOM 765 N N . ARG A 1 95 ? -7.404 3.418 26.010 1.00 89.81 95 ARG A N 1
ATOM 766 C CA . ARG A 1 95 ? -7.640 4.062 24.708 1.00 89.81 95 ARG A CA 1
ATOM 767 C C . ARG A 1 95 ? -7.903 3.071 23.576 1.00 89.81 95 ARG A C 1
ATOM 769 O O . ARG A 1 95 ? -8.431 3.496 22.553 1.00 89.81 95 ARG A O 1
ATOM 776 N N . ILE A 1 96 ? -7.549 1.790 23.735 1.00 92.38 96 ILE A N 1
ATOM 777 C CA . ILE A 1 96 ? -7.882 0.754 22.746 1.00 92.38 96 ILE A CA 1
ATOM 778 C C . ILE A 1 96 ? -9.410 0.744 22.561 1.00 92.38 96 ILE A C 1
ATOM 780 O O . ILE A 1 96 ? -10.120 0.612 23.570 1.00 92.38 96 ILE A O 1
ATOM 784 N N . PRO A 1 97 ? -9.914 0.891 21.317 1.00 96.00 97 PRO A N 1
ATOM 785 C CA . PRO A 1 97 ? -11.342 0.902 21.028 1.00 96.00 97 PRO A CA 1
ATOM 786 C C . PRO A 1 97 ? -12.023 -0.331 21.613 1.00 96.00 97 PRO A C 1
ATOM 788 O O . PRO A 1 97 ? -11.542 -1.453 21.456 1.00 96.00 97 PRO A O 1
ATOM 791 N N . ASP A 1 98 ? -13.133 -0.116 22.314 1.00 96.56 98 ASP A N 1
ATOM 792 C CA . ASP A 1 98 ? -13.920 -1.211 22.865 1.00 96.56 98 ASP A CA 1
ATOM 793 C C . ASP A 1 98 ? -14.615 -1.964 21.718 1.00 96.56 98 ASP A C 1
ATOM 795 O O . ASP A 1 98 ? -15.428 -1.355 21.014 1.00 96.56 98 ASP A O 1
ATOM 799 N N . PRO A 1 99 ? -14.350 -3.269 21.519 1.00 97.31 99 PRO A N 1
ATOM 800 C CA . PRO A 1 99 ? -14.976 -4.029 20.445 1.00 97.31 99 PRO A CA 1
ATOM 801 C C . PRO A 1 99 ? -16.502 -4.090 20.533 1.00 97.31 99 PRO A C 1
ATOM 803 O O . PRO A 1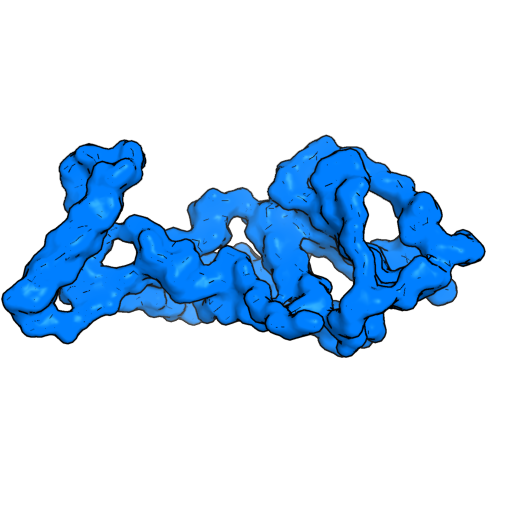 99 ? -17.137 -4.342 19.518 1.00 97.31 99 PRO A O 1
ATOM 806 N N . GLN A 1 100 ? -17.097 -3.886 21.712 1.00 97.62 100 GLN A N 1
ATOM 807 C CA . GLN A 1 100 ? -18.553 -3.901 21.912 1.00 97.62 100 GLN A CA 1
ATOM 808 C C . GLN A 1 100 ? -19.200 -2.518 21.734 1.00 97.62 100 GLN A C 1
ATOM 810 O O . GLN A 1 100 ? -20.424 -2.398 21.731 1.00 97.62 100 GLN A O 1
ATOM 815 N N . ALA A 1 101 ? -18.409 -1.448 21.602 1.00 97.69 101 ALA A N 1
ATOM 816 C CA . ALA A 1 101 ? -18.953 -0.109 21.424 1.00 97.69 101 ALA A CA 1
ATOM 817 C C . ALA A 1 101 ? -19.434 0.106 19.982 1.00 97.69 101 ALA A C 1
ATOM 819 O O . ALA A 1 101 ? -18.687 -0.093 19.023 1.00 97.69 101 ALA A O 1
ATOM 820 N N . GLN A 1 102 ? -20.654 0.632 19.826 1.00 97.88 102 GLN A N 1
ATOM 821 C CA . GLN A 1 102 ? -21.215 0.994 18.518 1.00 97.88 102 GLN A CA 1
ATOM 822 C C . GLN A 1 102 ? -20.299 1.950 17.731 1.00 97.88 102 GLN A C 1
ATOM 824 O O . GLN A 1 102 ? -20.229 1.878 16.503 1.00 97.88 102 GLN A O 1
ATOM 829 N N . SER A 1 103 ? -19.572 2.827 18.431 1.00 98.25 103 SER A N 1
ATOM 830 C CA . SER A 1 103 ? -18.610 3.747 17.824 1.00 98.25 103 SER A CA 1
ATOM 831 C C . SER A 1 103 ? -17.455 3.029 17.122 1.00 98.25 103 SER A C 1
ATOM 833 O O . SER A 1 103 ? -17.022 3.505 16.081 1.00 98.25 103 SER A O 1
ATOM 835 N N . THR A 1 104 ? -16.999 1.868 17.601 1.00 98.25 104 THR A N 1
ATOM 836 C CA . THR A 1 104 ? -15.922 1.086 16.963 1.00 98.25 104 THR A CA 1
ATOM 837 C C . THR A 1 104 ? -16.351 0.562 15.588 1.00 98.25 104 THR A C 1
ATOM 839 O O . THR A 1 104 ? -15.602 0.654 14.611 1.00 98.25 104 THR A O 1
ATOM 842 N N . PHE A 1 105 ? -17.600 0.096 15.469 1.00 98.62 105 PHE A N 1
ATOM 843 C CA . PHE A 1 105 ? -18.194 -0.243 14.172 1.00 98.62 105 PHE A CA 1
ATOM 844 C C . PHE A 1 105 ? -18.390 1.001 13.295 1.00 98.62 105 PHE A C 1
ATOM 846 O O . PHE A 1 105 ? -18.006 1.003 12.126 1.00 98.62 105 PHE A O 1
ATOM 853 N N . ALA A 1 106 ? -18.967 2.072 13.852 1.00 98.56 106 ALA A N 1
ATOM 854 C CA . ALA A 1 106 ? -19.258 3.294 13.105 1.00 98.56 106 ALA A CA 1
ATOM 855 C C . ALA A 1 106 ? -17.988 3.953 12.538 1.00 98.56 106 ALA A C 1
ATOM 857 O O . ALA A 1 106 ? -17.977 4.336 11.371 1.00 98.56 106 ALA A O 1
ATOM 858 N N . ASN A 1 107 ? -16.909 4.008 13.322 1.00 98.25 107 ASN A N 1
ATOM 859 C CA . ASN A 1 107 ? -15.609 4.548 12.915 1.00 98.25 107 ASN A CA 1
ATOM 860 C C . ASN A 1 107 ? -14.927 3.705 11.827 1.00 98.25 107 ASN A C 1
ATOM 862 O O . ASN A 1 107 ? -14.082 4.223 11.104 1.00 98.25 107 ASN A O 1
ATOM 866 N N . SER A 1 108 ? -15.292 2.424 11.699 1.00 98.56 108 SER A N 1
ATOM 867 C CA . SER A 1 108 ? -14.743 1.513 10.686 1.00 98.56 108 SER A CA 1
ATOM 868 C C . SER A 1 108 ? -15.467 1.589 9.335 1.00 98.56 108 SER A C 1
ATOM 870 O O . SER A 1 108 ? -15.114 0.867 8.398 1.00 98.56 108 SER A O 1
ATOM 872 N N . LYS A 1 109 ? -16.499 2.436 9.212 1.00 98.62 109 LYS A N 1
ATOM 873 C CA . LYS A 1 109 ? -17.197 2.669 7.944 1.00 98.62 109 LYS A CA 1
ATOM 874 C C . LYS A 1 109 ? -16.388 3.593 7.039 1.00 98.62 109 LYS A C 1
ATOM 876 O O . LYS A 1 109 ? -15.898 4.632 7.471 1.00 98.62 109 LYS A O 1
ATOM 881 N N . LEU A 1 110 ? -16.328 3.231 5.760 1.00 98.56 110 LEU A N 1
ATOM 882 C CA . LEU A 1 110 ? -15.706 4.054 4.727 1.00 98.56 110 LEU A CA 1
ATOM 883 C C . LEU A 1 110 ? -16.449 5.383 4.563 1.00 98.56 110 LEU A C 1
ATOM 885 O O . LEU A 1 110 ? -17.680 5.415 4.477 1.00 98.56 110 LEU A O 1
ATOM 889 N N . ARG A 1 111 ? -15.682 6.470 4.467 1.00 98.00 111 ARG A N 1
ATOM 890 C CA . ARG A 1 111 ? -16.181 7.822 4.212 1.00 98.00 111 ARG A CA 1
ATOM 891 C C . ARG A 1 111 ? -16.103 8.108 2.716 1.00 98.00 111 ARG A C 1
ATOM 893 O O . ARG A 1 111 ? -15.107 8.618 2.235 1.00 98.00 111 ARG A O 1
ATOM 900 N N . TRP A 1 112 ? -17.144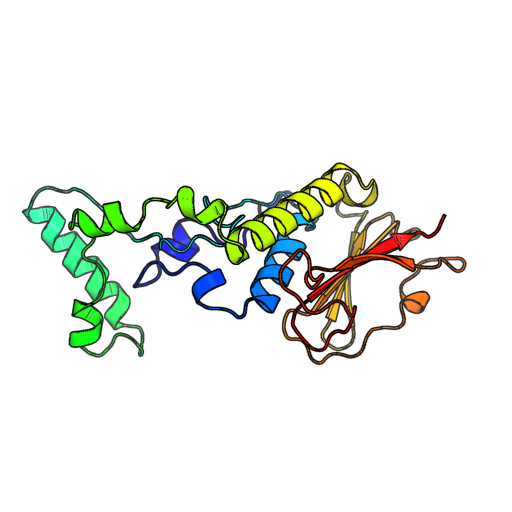 7.760 1.967 1.00 98.00 112 TRP A N 1
ATOM 901 C CA . TRP A 1 112 ? -17.127 7.866 0.500 1.00 98.00 112 TRP A CA 1
ATOM 902 C C . TRP A 1 112 ? -16.914 9.285 -0.038 1.00 98.00 112 TRP A C 1
ATOM 904 O O . TRP A 1 112 ? -16.330 9.439 -1.107 1.00 98.00 112 TRP A O 1
ATOM 914 N N . ASP A 1 113 ? -17.331 10.308 0.706 1.00 97.50 113 ASP A N 1
ATOM 915 C CA . ASP A 1 113 ? -17.148 11.704 0.297 1.00 97.50 113 ASP A CA 1
ATOM 916 C C . ASP A 1 113 ? -15.663 12.103 0.223 1.00 97.50 113 ASP A C 1
ATOM 918 O O . ASP A 1 113 ? -15.307 12.971 -0.574 1.00 97.50 113 ASP A O 1
ATOM 922 N N . GLU A 1 114 ? -14.787 11.423 0.979 1.00 97.94 114 GLU A N 1
ATOM 923 C CA . GLU A 1 114 ? -13.348 11.715 1.013 1.00 97.94 114 GLU A CA 1
ATOM 924 C C . GLU A 1 114 ? -12.646 11.334 -0.298 1.00 97.94 114 GLU A C 1
ATOM 926 O O . GLU A 1 114 ? -11.595 11.874 -0.613 1.00 97.94 114 GLU A O 1
ATOM 931 N N . VAL A 1 115 ? -13.238 10.447 -1.108 1.00 98.12 115 VAL A N 1
ATOM 932 C CA . VAL A 1 115 ? -12.642 9.959 -2.366 1.00 98.12 115 VAL A CA 1
ATOM 933 C C . VAL A 1 115 ? -12.338 11.100 -3.344 1.00 98.12 115 VAL A C 1
ATOM 935 O O . VAL A 1 115 ? -11.393 10.998 -4.124 1.00 98.12 115 VAL A O 1
ATOM 938 N N . ASN A 1 116 ? -13.126 12.178 -3.295 1.00 96.81 116 ASN A N 1
ATOM 939 C CA . ASN A 1 116 ? -12.970 13.346 -4.164 1.00 96.81 116 ASN A CA 1
ATOM 940 C C . ASN A 1 116 ? -12.056 14.428 -3.563 1.00 96.81 116 ASN A C 1
ATOM 942 O O . ASN A 1 116 ? -11.862 15.475 -4.178 1.00 96.81 116 ASN A O 1
ATOM 946 N N . GLU A 1 117 ? -11.519 14.226 -2.358 1.00 98.12 117 GLU A N 1
ATOM 947 C CA . GLU A 1 117 ? -10.514 15.132 -1.811 1.00 98.12 117 GLU A CA 1
ATOM 948 C C . GLU A 1 117 ? -9.176 14.914 -2.543 1.00 98.12 117 GLU A C 1
ATOM 950 O O . GLU A 1 117 ? -8.829 13.770 -2.855 1.00 98.12 117 GLU A O 1
ATOM 955 N N . PRO A 1 118 ? -8.374 15.970 -2.790 1.00 96.88 118 PRO A N 1
ATOM 956 C CA . PRO A 1 118 ? -7.223 15.886 -3.694 1.00 96.88 118 PRO A CA 1
ATOM 957 C C . PRO A 1 118 ? -6.229 14.758 -3.382 1.00 96.88 118 PRO A C 1
ATOM 959 O O . PRO A 1 118 ? -5.741 14.093 -4.290 1.00 96.88 118 PRO A O 1
ATOM 962 N N . GLN A 1 119 ? -5.936 14.514 -2.101 1.00 95.88 119 GLN A N 1
ATOM 963 C CA . GLN A 1 119 ? -4.978 13.481 -1.687 1.00 95.88 119 GLN A CA 1
ATOM 964 C C . GLN A 1 119 ? -5.509 12.063 -1.953 1.00 95.88 119 GLN A C 1
ATOM 966 O O . GLN A 1 119 ? -4.765 11.189 -2.395 1.00 95.88 119 GLN A O 1
ATOM 971 N N . HIS A 1 120 ? -6.802 11.838 -1.723 1.00 98.44 120 HIS A N 1
ATOM 972 C CA . HIS A 1 120 ? -7.464 10.555 -1.944 1.00 98.44 120 HIS A CA 1
ATOM 973 C C . HIS A 1 120 ? -7.649 10.274 -3.443 1.00 98.44 120 HIS A C 1
ATOM 975 O O . HIS A 1 120 ? -7.370 9.163 -3.908 1.00 98.44 120 HIS A O 1
ATOM 981 N N . GLU A 1 121 ? -8.016 11.297 -4.221 1.00 98.44 121 GLU A N 1
ATOM 982 C CA . GLU A 1 121 ? -8.144 11.210 -5.677 1.00 98.44 121 GLU A CA 1
ATOM 983 C C . GLU A 1 121 ? -6.805 10.865 -6.350 1.00 98.44 121 GLU A C 1
ATOM 985 O O . GLU A 1 121 ? -6.759 10.000 -7.228 1.00 98.44 121 GLU A O 1
ATOM 990 N N . GLN A 1 122 ? -5.699 11.472 -5.903 1.00 98.31 122 GLN A N 1
ATOM 991 C CA . GLN A 1 122 ? -4.346 11.182 -6.400 1.00 98.31 122 GLN A CA 1
ATOM 992 C C . GLN A 1 122 ? -3.957 9.707 -6.214 1.00 98.31 122 GLN A C 1
ATOM 994 O O . GLN A 1 122 ? -3.417 9.075 -7.129 1.00 98.31 122 GLN A O 1
ATOM 999 N N . ILE A 1 123 ? -4.259 9.126 -5.049 1.00 98.62 123 ILE A N 1
ATOM 1000 C CA . ILE A 1 123 ? -4.009 7.703 -4.783 1.00 98.62 123 ILE A CA 1
ATOM 1001 C C . ILE A 1 123 ? -4.931 6.822 -5.634 1.00 98.62 123 ILE A C 1
ATOM 1003 O O . ILE A 1 123 ? -4.464 5.850 -6.233 1.00 98.62 123 ILE A O 1
ATOM 1007 N N . LEU A 1 124 ? -6.203 7.194 -5.785 1.00 98.81 124 LEU A N 1
ATOM 1008 C CA . LEU A 1 124 ? -7.130 6.483 -6.668 1.00 98.81 124 LEU A CA 1
ATOM 1009 C C . LEU A 1 124 ? -6.655 6.489 -8.121 1.00 98.81 124 LEU A C 1
ATOM 1011 O O . LEU A 1 124 ? -6.751 5.471 -8.816 1.00 98.81 124 LEU A O 1
ATOM 1015 N N . GLN A 1 125 ? -6.099 7.608 -8.582 1.00 98.56 125 GLN A N 1
ATOM 1016 C CA . GLN A 1 125 ? -5.500 7.711 -9.904 1.00 98.56 125 GLN A CA 1
ATOM 1017 C C . GLN A 1 125 ? -4.279 6.792 -10.046 1.00 98.56 125 GLN A C 1
ATOM 1019 O O . GLN A 1 125 ? -4.153 6.128 -11.077 1.00 98.56 125 GLN A O 1
ATOM 1024 N N . LEU A 1 126 ? -3.431 6.679 -9.016 1.00 98.69 126 LEU A N 1
ATOM 1025 C CA . LEU A 1 126 ? -2.310 5.732 -8.995 1.00 98.69 126 LEU A CA 1
ATOM 1026 C C . LEU A 1 126 ? -2.802 4.294 -9.176 1.00 98.69 126 LEU A C 1
ATOM 1028 O O . LEU A 1 126 ? -2.356 3.605 -10.095 1.00 98.69 126 LEU A O 1
ATOM 1032 N N . TYR A 1 127 ? -3.761 3.842 -8.363 1.00 98.81 127 TYR A N 1
ATOM 1033 C CA . TYR A 1 127 ? -4.301 2.483 -8.479 1.00 98.81 127 TYR A CA 1
ATOM 1034 C C . TYR A 1 127 ? -4.902 2.225 -9.862 1.00 98.81 127 TYR A C 1
ATOM 1036 O O . TYR A 1 127 ? -4.622 1.193 -10.477 1.00 98.81 127 TYR A O 1
ATOM 1044 N N . ARG A 1 128 ? -5.682 3.174 -10.396 1.00 98.75 128 ARG A N 1
ATOM 1045 C CA . ARG A 1 128 ? -6.271 3.071 -11.739 1.00 98.75 128 ARG A CA 1
ATOM 1046 C C . ARG A 1 128 ? -5.206 2.920 -12.822 1.00 98.75 128 ARG A C 1
ATOM 1048 O O . ARG A 1 128 ? -5.328 2.024 -13.657 1.00 98.75 128 ARG A O 1
ATOM 1055 N N . GLU A 1 129 ? -4.162 3.745 -12.809 1.00 98.62 129 GLU A N 1
ATOM 1056 C CA . GLU A 1 129 ? -3.118 3.719 -13.838 1.00 98.62 129 GLU A CA 1
ATOM 1057 C C . GLU A 1 129 ? -2.253 2.456 -13.771 1.00 98.62 129 GLU A C 1
ATOM 1059 O O . GLU A 1 129 ? -2.000 1.834 -14.806 1.00 98.62 129 GLU A O 1
ATOM 1064 N N . PHE A 1 130 ? -1.861 2.008 -12.576 1.00 98.50 130 PHE A N 1
ATOM 1065 C CA . PHE A 1 130 ? -1.064 0.788 -12.421 1.00 98.50 130 PHE A CA 1
ATOM 1066 C C . PHE A 1 130 ? -1.869 -0.487 -12.726 1.00 98.50 130 PHE A C 1
ATOM 1068 O O . PHE A 1 130 ? -1.355 -1.402 -13.374 1.00 98.50 130 PHE A O 1
ATOM 1075 N N . LEU A 1 131 ? -3.156 -0.547 -12.362 1.00 98.31 131 LEU A N 1
ATOM 1076 C CA . LEU A 1 131 ? -4.039 -1.650 -12.764 1.00 98.31 131 LEU A CA 1
ATOM 1077 C C . LEU A 1 131 ? -4.328 -1.635 -14.273 1.00 98.31 131 LEU A C 1
ATOM 1079 O O . LEU A 1 131 ? -4.376 -2.693 -14.908 1.00 98.31 131 LEU A O 1
ATOM 1083 N N . ARG A 1 132 ? -4.474 -0.448 -14.878 1.00 98.06 132 ARG A N 1
ATOM 1084 C CA . ARG A 1 132 ? -4.587 -0.297 -16.336 1.00 98.06 132 ARG A CA 1
ATOM 1085 C C . ARG A 1 132 ? -3.326 -0.805 -17.028 1.00 98.06 132 ARG A C 1
ATOM 1087 O O . ARG A 1 132 ? -3.440 -1.560 -17.992 1.00 98.06 132 ARG A O 1
ATOM 1094 N N . LEU A 1 133 ? -2.143 -0.451 -16.527 1.00 96.69 133 LEU A N 1
ATOM 1095 C CA . LEU A 1 133 ? -0.868 -0.952 -17.037 1.00 96.69 133 LEU A CA 1
ATOM 1096 C C . LEU A 1 133 ? -0.801 -2.483 -16.953 1.00 96.69 133 LEU A C 1
ATOM 1098 O O . LEU A 1 133 ? -0.546 -3.125 -17.972 1.00 96.69 133 LEU A O 1
ATOM 1102 N N . ARG A 1 134 ? -1.117 -3.067 -15.787 1.00 95.94 134 ARG A N 1
ATOM 1103 C CA . ARG A 1 134 ? -1.185 -4.526 -15.592 1.00 95.94 134 ARG A CA 1
ATOM 1104 C C . ARG A 1 134 ? -2.087 -5.202 -16.630 1.00 95.94 134 ARG A C 1
ATOM 1106 O O . ARG A 1 134 ? -1.732 -6.236 -17.187 1.00 95.94 134 ARG A O 1
ATOM 1113 N N . ARG A 1 135 ? -3.263 -4.623 -16.895 1.00 95.25 135 ARG A N 1
ATOM 1114 C CA . ARG A 1 135 ? -4.245 -5.168 -17.846 1.00 95.25 135 ARG A CA 1
ATOM 1115 C C . ARG A 1 135 ? -3.778 -5.070 -19.299 1.00 95.25 135 ARG A C 1
ATOM 1117 O O . ARG A 1 135 ? -4.017 -5.991 -20.080 1.00 95.25 135 ARG A O 1
ATOM 1124 N N . MET A 1 136 ? -3.184 -3.940 -19.672 1.00 93.69 136 MET A N 1
ATOM 1125 C CA . MET A 1 136 ? -2.949 -3.589 -21.075 1.00 93.69 136 MET A CA 1
ATOM 1126 C C . MET A 1 136 ? -1.570 -4.006 -21.584 1.00 93.69 136 MET A C 1
ATOM 1128 O O . MET A 1 136 ? -1.434 -4.308 -22.770 1.00 93.69 136 MET A O 1
ATOM 1132 N N . HIS A 1 137 ? -0.546 -4.029 -20.729 1.00 91.06 137 HIS A N 1
ATOM 1133 C CA . HIS A 1 137 ? 0.823 -4.276 -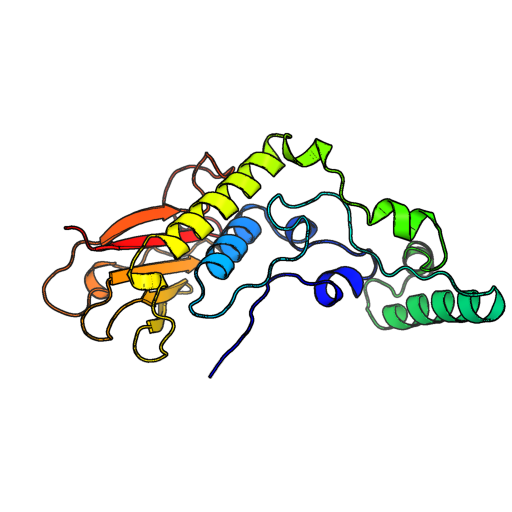21.167 1.00 91.06 137 HIS A CA 1
ATOM 1134 C C . HIS A 1 137 ? 1.140 -5.786 -21.206 1.00 91.06 137 HIS A C 1
ATOM 1136 O O . HIS A 1 137 ? 1.025 -6.460 -20.179 1.00 91.06 137 HIS A O 1
ATOM 1142 N N . PRO A 1 138 ? 1.574 -6.349 -22.357 1.00 88.81 138 PRO A N 1
ATOM 1143 C CA . PRO A 1 138 ? 1.742 -7.796 -22.533 1.00 88.81 138 PRO A CA 1
ATOM 1144 C C . PRO A 1 138 ? 2.641 -8.479 -21.497 1.00 88.81 138 PRO A C 1
ATOM 1146 O O . PRO A 1 138 ? 2.357 -9.607 -21.107 1.00 88.81 138 PRO A O 1
ATOM 1149 N N . ALA A 1 139 ? 3.683 -7.789 -21.019 1.00 89.56 139 ALA A N 1
ATOM 1150 C CA . ALA A 1 139 ? 4.625 -8.329 -20.033 1.00 89.56 139 ALA A CA 1
ATOM 1151 C C . ALA A 1 139 ? 3.974 -8.742 -18.697 1.00 89.56 139 ALA A C 1
ATOM 1153 O O . ALA A 1 139 ? 4.499 -9.612 -18.017 1.00 89.56 139 ALA A O 1
ATOM 1154 N N . PHE A 1 140 ? 2.830 -8.153 -18.331 1.00 90.94 140 PHE A N 1
ATOM 1155 C CA . PHE A 1 140 ? 2.141 -8.430 -17.062 1.00 90.94 140 PHE A CA 1
ATOM 1156 C C . PHE A 1 140 ? 1.001 -9.450 -17.199 1.00 90.94 140 PHE A C 1
ATOM 1158 O O . PHE A 1 140 ? 0.349 -9.785 -16.210 1.00 90.94 140 PHE A O 1
ATOM 1165 N N . ARG A 1 141 ? 0.721 -9.931 -18.420 1.00 87.06 141 ARG A N 1
ATOM 1166 C CA . ARG A 1 141 ? -0.423 -10.815 -18.700 1.00 87.06 141 ARG A CA 1
ATOM 1167 C C . ARG A 1 141 ? -0.116 -12.296 -18.514 1.00 87.06 141 ARG A C 1
ATOM 1169 O O . ARG A 1 141 ? -1.052 -13.067 -18.326 1.00 87.06 141 ARG A O 1
ATOM 1176 N N . ASP A 1 142 ? 1.154 -12.684 -18.587 1.00 85.88 142 ASP A N 1
ATOM 1177 C CA . ASP A 1 142 ? 1.580 -14.067 -18.399 1.00 85.88 142 ASP A CA 1
ATOM 1178 C C . ASP A 1 142 ? 2.285 -14.234 -17.042 1.00 85.88 142 ASP A C 1
ATOM 1180 O O . ASP A 1 142 ? 3.445 -13.844 -16.898 1.00 85.88 142 ASP A O 1
ATOM 1184 N N . PRO A 1 143 ? 1.608 -14.812 -16.034 1.00 85.31 143 PRO A N 1
ATOM 1185 C CA . PRO A 1 143 ? 2.161 -14.969 -14.692 1.00 85.31 143 PRO A CA 1
ATOM 1186 C C . PRO A 1 143 ? 3.108 -16.175 -14.562 1.00 85.31 143 PRO A C 1
ATOM 1188 O O . PRO A 1 143 ? 3.577 -16.472 -13.457 1.00 85.31 143 PRO A O 1
ATOM 1191 N N . SER A 1 144 ? 3.371 -16.914 -15.648 1.00 88.81 144 SER A N 1
ATOM 1192 C CA . SER A 1 144 ? 4.176 -18.137 -15.620 1.00 88.81 144 SER A CA 1
ATOM 1193 C C . SER A 1 144 ? 5.558 -17.878 -15.022 1.00 88.81 144 SER A C 1
ATOM 1195 O O . SER A 1 144 ? 6.260 -16.957 -15.423 1.00 88.81 144 SER A O 1
ATOM 1197 N N . ARG A 1 145 ? 5.989 -18.723 -14.075 1.00 87.50 145 ARG A N 1
ATOM 1198 C CA . ARG A 1 145 ? 7.233 -18.530 -13.298 1.00 87.50 145 ARG A CA 1
ATOM 1199 C C . ARG A 1 145 ? 8.502 -18.395 -14.155 1.00 87.50 145 ARG A C 1
ATOM 1201 O O . ARG A 1 145 ? 9.481 -17.813 -13.693 1.00 87.50 145 ARG A O 1
ATOM 1208 N N . GLY A 1 146 ? 8.494 -18.942 -15.372 1.00 87.50 146 GLY A N 1
ATOM 1209 C CA . GLY A 1 146 ? 9.588 -18.822 -16.341 1.00 87.50 146 GLY A CA 1
ATOM 1210 C C . GLY A 1 146 ? 9.689 -17.457 -17.030 1.00 87.50 146 GLY A C 1
ATOM 1211 O O . GLY A 1 146 ? 10.730 -17.171 -17.614 1.00 87.50 146 GLY A O 1
ATOM 1212 N N . ASN A 1 147 ? 8.653 -16.621 -16.922 1.00 88.44 147 ASN A N 1
ATOM 1213 C CA . ASN A 1 147 ? 8.509 -15.349 -17.633 1.00 88.44 147 ASN A CA 1
ATOM 1214 C C . ASN A 1 147 ? 8.750 -14.133 -16.737 1.00 88.44 147 ASN A C 1
ATOM 1216 O O . ASN A 1 147 ? 8.310 -13.028 -17.050 1.00 88.44 147 ASN A O 1
ATOM 1220 N N . TRP A 1 148 ? 9.409 -14.338 -15.599 1.00 91.19 148 TRP A N 1
ATOM 1221 C CA . TRP A 1 148 ? 9.887 -13.251 -14.765 1.00 91.19 148 TRP A CA 1
ATOM 1222 C C . TRP A 1 148 ? 11.000 -13.704 -13.819 1.00 91.19 148 TRP A C 1
ATOM 1224 O O . TRP A 1 148 ? 11.052 -14.857 -13.372 1.00 91.19 148 TRP A O 1
ATOM 1234 N N . ASP A 1 149 ? 11.882 -12.774 -13.477 1.00 91.31 149 ASP A N 1
ATOM 1235 C CA . ASP A 1 149 ? 12.904 -12.936 -12.449 1.00 91.31 149 ASP A CA 1
ATOM 1236 C C . ASP A 1 149 ? 13.029 -11.676 -11.592 1.00 91.31 149 ASP A C 1
ATOM 1238 O O . ASP A 1 149 ? 12.531 -10.610 -11.949 1.00 91.31 149 ASP A O 1
ATOM 1242 N N . VAL A 1 150 ? 13.632 -11.833 -10.417 1.00 92.38 150 VAL A N 1
ATOM 1243 C CA . VAL A 1 150 ? 13.856 -10.743 -9.470 1.00 92.38 150 VAL A CA 1
ATOM 1244 C C . VAL A 1 150 ? 15.342 -10.705 -9.155 1.00 92.38 150 VAL A C 1
ATOM 1246 O O . VAL A 1 150 ? 15.933 -11.751 -8.877 1.00 92.38 150 VAL A O 1
ATOM 1249 N N . ARG A 1 151 ? 15.928 -9.510 -9.191 1.00 91.75 151 ARG A N 1
ATOM 1250 C CA . ARG A 1 151 ? 17.315 -9.244 -8.801 1.00 91.75 151 ARG A CA 1
ATOM 1251 C C . ARG A 1 151 ? 17.358 -8.110 -7.792 1.00 91.75 151 ARG A C 1
ATOM 1253 O O . ARG A 1 151 ? 16.501 -7.234 -7.816 1.00 91.75 151 ARG A O 1
ATOM 1260 N N . GLU A 1 152 ? 18.357 -8.132 -6.930 1.00 93.88 152 GLU A N 1
ATOM 1261 C CA . GLU A 1 152 ? 18.700 -7.003 -6.071 1.00 93.88 152 GLU A CA 1
ATOM 1262 C C . GLU A 1 152 ? 19.922 -6.303 -6.674 1.00 93.88 152 GLU A C 1
ATOM 1264 O O . GLU A 1 152 ? 20.827 -6.967 -7.185 1.00 93.88 152 GLU A O 1
ATOM 1269 N N . ILE A 1 153 ? 19.885 -4.969 -6.722 1.00 92.44 153 ILE A N 1
ATOM 1270 C CA . ILE A 1 153 ? 20.929 -4.135 -7.317 1.00 92.44 153 ILE A CA 1
ATOM 1271 C C . ILE A 1 153 ? 21.103 -2.882 -6.464 1.00 92.44 153 ILE A C 1
ATOM 1273 O O . ILE A 1 153 ? 20.344 -1.923 -6.598 1.00 92.44 153 ILE A O 1
ATOM 1277 N N . GLY A 1 154 ? 22.114 -2.882 -5.597 1.00 91.31 154 GLY A N 1
ATOM 1278 C CA . GLY A 1 154 ? 22.479 -1.701 -4.814 1.00 91.31 154 GLY A CA 1
ATOM 1279 C C . GLY A 1 154 ? 21.346 -1.188 -3.919 1.00 91.31 154 GLY A C 1
ATOM 1280 O O . GLY A 1 154 ? 21.145 0.018 -3.840 1.00 91.31 154 GLY A O 1
ATOM 1281 N N . GLY A 1 155 ? 20.592 -2.096 -3.299 1.00 92.12 155 GLY A N 1
ATOM 1282 C CA . GLY A 1 155 ? 19.435 -1.844 -2.437 1.00 92.12 155 GLY A CA 1
ATOM 1283 C C . GLY A 1 155 ? 18.086 -1.826 -3.162 1.00 92.12 155 GLY A C 1
ATOM 1284 O O . GLY A 1 155 ? 17.041 -1.809 -2.512 1.00 92.12 155 GLY A O 1
ATOM 1285 N N . ILE A 1 156 ? 18.083 -1.877 -4.497 1.00 95.06 156 ILE A N 1
ATOM 1286 C CA . ILE A 1 156 ? 16.875 -1.778 -5.323 1.00 95.06 156 ILE A CA 1
ATOM 1287 C C . ILE A 1 156 ? 16.445 -3.168 -5.775 1.00 95.06 156 ILE A C 1
ATOM 1289 O O . ILE A 1 156 ? 17.246 -3.952 -6.287 1.00 95.06 156 ILE A O 1
ATOM 1293 N N . VAL A 1 157 ? 15.153 -3.462 -5.661 1.00 95.62 157 VAL A N 1
ATOM 1294 C CA . VAL A 1 157 ? 14.578 -4.681 -6.231 1.00 95.62 157 VAL A CA 1
ATOM 1295 C C . VAL A 1 157 ? 14.217 -4.423 -7.689 1.00 95.62 157 VAL A C 1
ATOM 1297 O O . VAL A 1 157 ? 13.438 -3.529 -8.001 1.00 95.62 157 VAL A O 1
ATOM 1300 N N . CYS A 1 158 ? 14.753 -5.229 -8.594 1.00 94.50 158 CYS A N 1
ATOM 1301 C CA . CYS A 1 158 ? 14.439 -5.210 -10.015 1.00 94.50 158 CYS A CA 1
ATOM 1302 C C . CYS A 1 158 ? 13.618 -6.451 -10.373 1.00 94.50 158 CYS A C 1
ATOM 1304 O O . CYS A 1 158 ? 14.137 -7.569 -10.371 1.00 94.50 158 CYS A O 1
ATOM 1306 N N . LEU A 1 159 ? 12.337 -6.258 -10.685 1.00 93.88 159 LEU A N 1
ATOM 1307 C CA . LEU A 1 159 ? 11.464 -7.280 -11.258 1.00 93.88 159 LEU A CA 1
ATOM 1308 C C . LEU A 1 159 ? 11.499 -7.167 -12.785 1.00 93.88 159 LEU A C 1
ATOM 1310 O O . LEU A 1 159 ? 11.133 -6.146 -13.365 1.00 93.88 159 LEU A O 1
ATOM 1314 N N . ARG A 1 160 ? 11.909 -8.250 -13.436 1.00 91.88 160 ARG A N 1
ATOM 1315 C CA . ARG A 1 160 ? 12.039 -8.356 -14.889 1.00 91.88 160 ARG A CA 1
ATOM 1316 C C . ARG A 1 160 ? 10.915 -9.235 -15.402 1.00 91.88 160 ARG A C 1
ATOM 1318 O O . ARG A 1 160 ? 10.706 -10.319 -14.864 1.00 91.88 160 ARG A O 1
ATOM 1325 N N . LEU A 1 161 ? 10.181 -8.771 -16.409 1.00 90.31 161 LEU A N 1
ATOM 1326 C CA . LEU A 1 161 ? 8.984 -9.439 -16.931 1.00 90.31 161 LEU A CA 1
ATOM 1327 C C . LEU A 1 161 ? 9.145 -9.720 -18.424 1.00 90.31 161 LEU A C 1
ATOM 1329 O O . LEU A 1 161 ? 9.425 -8.809 -19.199 1.00 90.31 161 LEU A O 1
ATOM 1333 N N . GLY A 1 162 ? 8.923 -10.962 -18.837 1.00 83.38 162 GLY A N 1
ATOM 1334 C CA . GLY A 1 162 ? 9.186 -11.481 -20.179 1.00 83.38 162 GLY A CA 1
ATOM 1335 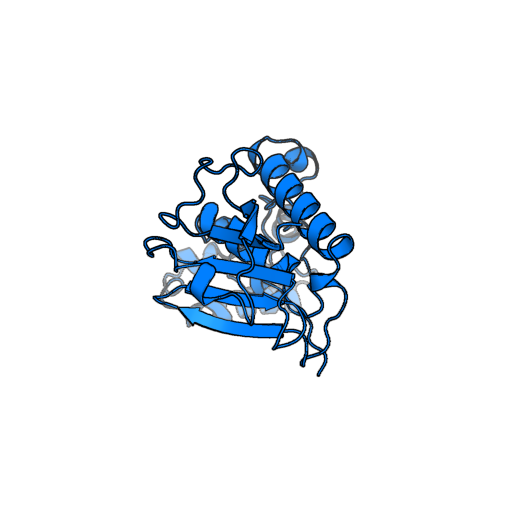C C . GLY A 1 162 ? 10.024 -12.761 -20.131 1.00 83.38 162 GLY A C 1
ATOM 1336 O O . GLY A 1 162 ? 10.437 -13.210 -19.063 1.00 83.38 162 GLY A O 1
ATOM 1337 N N . LEU A 1 163 ? 10.275 -13.370 -21.291 1.00 72.75 163 LEU A N 1
ATOM 1338 C CA . LEU A 1 163 ? 11.168 -14.530 -21.362 1.00 72.75 163 LEU A CA 1
ATOM 1339 C C . LEU A 1 163 ? 12.552 -14.137 -20.827 1.00 72.75 163 LEU A C 1
ATOM 1341 O O . LEU A 1 163 ? 13.003 -13.019 -21.058 1.00 72.75 163 LEU A O 1
ATOM 1345 N N . ARG A 1 164 ? 13.252 -15.067 -20.169 1.00 63.38 164 ARG A N 1
ATOM 1346 C CA . ARG A 1 164 ? 14.594 -14.840 -19.584 1.00 63.38 164 ARG A CA 1
ATOM 1347 C C . ARG A 1 164 ? 15.668 -14.365 -20.572 1.00 63.38 164 ARG A C 1
ATOM 1349 O O . ARG A 1 164 ? 16.757 -14.027 -20.143 1.00 63.38 164 ARG A O 1
ATOM 1356 N N . SER A 1 165 ? 15.396 -14.412 -21.873 1.00 62.09 165 SER A N 1
ATOM 1357 C CA . SER A 1 165 ? 16.273 -13.922 -22.941 1.00 62.09 165 SER A CA 1
ATOM 1358 C C . SER A 1 165 ? 15.701 -12.701 -23.678 1.00 62.09 165 SER A C 1
ATOM 1360 O O . SER A 1 165 ? 16.263 -12.286 -24.684 1.00 62.09 165 SER A O 1
ATOM 1362 N N . ALA A 1 166 ? 14.544 -12.186 -23.247 1.00 67.88 166 ALA A N 1
ATOM 1363 C CA . ALA A 1 166 ? 13.795 -11.110 -23.893 1.00 67.88 166 ALA A CA 1
ATOM 1364 C C . ALA A 1 166 ? 12.796 -10.466 -22.906 1.00 67.88 166 ALA A C 1
ATOM 1366 O O . ALA A 1 166 ? 11.572 -10.579 -23.067 1.00 67.88 166 ALA A O 1
ATOM 1367 N N . ALA A 1 167 ? 13.312 -9.815 -21.857 1.00 70.19 167 ALA A N 1
ATOM 1368 C CA . ALA A 1 167 ? 12.485 -9.030 -20.943 1.00 70.19 167 ALA A CA 1
ATOM 1369 C C . ALA A 1 167 ? 11.798 -7.882 -21.701 1.00 70.19 167 ALA A C 1
ATOM 1371 O O . ALA A 1 167 ? 12.439 -7.165 -22.468 1.00 70.19 167 ALA A O 1
ATOM 1372 N N . ARG A 1 168 ? 10.497 -7.717 -21.452 1.00 83.88 168 ARG A N 1
ATOM 1373 C CA . ARG A 1 168 ? 9.606 -6.738 -22.087 1.00 83.88 168 ARG A CA 1
ATOM 1374 C C . ARG A 1 168 ? 9.260 -5.553 -21.194 1.00 83.88 168 ARG A C 1
ATOM 1376 O O . ARG A 1 168 ? 8.795 -4.525 -21.683 1.00 83.88 168 ARG A O 1
ATOM 1383 N N . ALA A 1 169 ? 9.427 -5.720 -19.887 1.00 91.75 169 ALA A N 1
ATOM 1384 C CA . ALA A 1 169 ? 9.287 -4.655 -18.911 1.00 91.75 169 ALA A CA 1
ATOM 1385 C C . ALA A 1 169 ? 10.247 -4.863 -17.736 1.00 91.75 169 ALA A C 1
ATOM 1387 O O . ALA A 1 169 ? 10.531 -6.000 -17.346 1.00 91.75 169 ALA A O 1
ATOM 1388 N N . LEU A 1 170 ? 10.686 -3.750 -17.155 1.00 93.25 170 LEU A N 1
ATOM 1389 C CA . LEU A 1 170 ? 11.396 -3.698 -15.882 1.00 93.25 170 LEU A CA 1
ATOM 1390 C C . LEU A 1 170 ? 10.544 -2.932 -14.878 1.00 93.25 170 LEU A C 1
ATOM 1392 O O . LEU A 1 170 ? 9.968 -1.898 -15.211 1.00 93.25 170 LEU A O 1
ATOM 1396 N N . VAL A 1 171 ? 10.500 -3.415 -13.645 1.00 95.56 171 VAL A N 1
ATOM 1397 C CA . VAL A 1 171 ? 9.937 -2.697 -12.506 1.00 95.56 171 VAL A CA 1
ATOM 1398 C C . VAL A 1 171 ? 11.045 -2.559 -11.474 1.00 95.56 171 VAL A C 1
ATOM 1400 O O . VAL A 1 171 ? 11.486 -3.556 -10.906 1.00 95.56 171 VAL A O 1
ATOM 1403 N N . LEU A 1 172 ? 11.515 -1.335 -11.258 1.00 96.06 172 LEU A N 1
ATOM 1404 C CA . LEU A 1 172 ? 12.465 -1.018 -10.198 1.00 96.06 172 LEU A CA 1
ATOM 1405 C C . LEU A 1 172 ? 11.689 -0.559 -8.973 1.00 96.06 172 LEU A C 1
ATOM 1407 O O . LEU A 1 172 ? 10.872 0.355 -9.073 1.00 96.06 172 LEU A O 1
ATOM 1411 N N . ILE A 1 173 ? 11.942 -1.190 -7.834 1.00 96.44 173 ILE A N 1
ATOM 1412 C CA . ILE A 1 173 ? 11.295 -0.897 -6.563 1.00 96.44 173 ILE A CA 1
ATOM 1413 C C . ILE A 1 173 ? 12.361 -0.497 -5.553 1.00 96.44 173 ILE A C 1
ATOM 1415 O O . ILE A 1 173 ? 13.203 -1.307 -5.164 1.00 96.44 173 ILE A O 1
ATOM 1419 N N . ASP A 1 174 ? 12.259 0.740 -5.089 1.00 95.81 174 ASP A N 1
ATOM 1420 C CA . ASP A 1 174 ? 12.995 1.248 -3.946 1.00 95.81 174 ASP A CA 1
ATOM 1421 C C . ASP A 1 174 ? 11.980 1.618 -2.860 1.00 95.81 174 ASP A C 1
ATOM 1423 O O . ASP A 1 174 ? 11.234 2.579 -3.005 1.00 95.81 174 ASP A O 1
ATOM 1427 N N . LEU A 1 175 ? 11.886 0.827 -1.790 1.00 94.12 175 LEU A N 1
ATOM 1428 C CA . LEU A 1 175 ? 10.937 1.099 -0.700 1.00 94.12 175 LEU A CA 1
ATOM 1429 C C . LEU A 1 175 ? 11.509 2.029 0.378 1.00 94.12 175 LEU A C 1
ATOM 1431 O O . LEU A 1 175 ? 10.781 2.384 1.304 1.00 94.12 175 LEU A O 1
ATOM 1435 N N . VAL A 1 176 ? 12.782 2.418 0.268 1.00 93.06 176 VAL A N 1
ATOM 1436 C CA . VAL A 1 176 ? 13.487 3.240 1.264 1.00 93.06 176 VAL A CA 1
ATOM 1437 C C . VAL A 1 176 ? 13.837 4.616 0.696 1.00 93.06 176 VAL A C 1
ATOM 1439 O O . VAL A 1 176 ? 13.714 5.617 1.398 1.00 93.06 176 VAL A O 1
ATOM 1442 N N . GLY A 1 177 ? 14.195 4.686 -0.585 1.00 91.94 177 GLY A N 1
ATOM 1443 C CA . GLY A 1 177 ? 14.802 5.861 -1.196 1.00 91.94 177 GLY A CA 1
ATOM 1444 C C . GLY A 1 177 ? 16.291 5.984 -0.855 1.00 91.94 177 GLY A C 1
ATOM 1445 O O . GLY A 1 177 ? 16.842 5.246 -0.041 1.00 91.94 177 GLY A O 1
ATOM 1446 N N . GLY A 1 178 ? 16.944 6.956 -1.482 1.00 91.69 178 GLY A N 1
ATOM 1447 C CA . GLY A 1 178 ? 18.363 7.269 -1.340 1.00 91.69 178 GLY A CA 1
ATOM 1448 C C . GLY A 1 178 ? 19.308 6.439 -2.215 1.00 91.69 178 GLY A C 1
ATOM 1449 O O . GLY A 1 178 ? 20.516 6.673 -2.155 1.00 91.69 178 GLY A O 1
ATOM 1450 N N . HIS A 1 179 ? 18.814 5.499 -3.026 1.00 93.44 179 HIS A N 1
ATOM 1451 C CA . HIS A 1 179 ? 19.679 4.650 -3.847 1.00 93.44 179 HIS A CA 1
ATOM 1452 C C . HIS A 1 179 ? 20.085 5.310 -5.171 1.00 93.44 179 HIS A C 1
ATOM 1454 O O . HIS A 1 179 ? 19.490 6.281 -5.639 1.00 93.44 179 HIS A O 1
ATOM 1460 N N . THR A 1 180 ? 21.136 4.779 -5.796 1.00 91.31 180 THR A N 1
ATOM 1461 C CA . THR A 1 180 ? 21.580 5.230 -7.122 1.00 91.31 180 THR A CA 1
ATOM 1462 C C . THR A 1 180 ? 20.854 4.444 -8.201 1.00 91.31 180 THR A C 1
ATOM 1464 O O . THR A 1 180 ? 20.752 3.222 -8.118 1.00 91.31 180 THR A O 1
ATOM 1467 N N . MET A 1 181 ? 20.365 5.142 -9.227 1.00 90.06 181 MET A N 1
ATOM 1468 C CA . MET A 1 181 ? 19.703 4.505 -10.362 1.00 90.06 181 MET A CA 1
ATOM 1469 C C . MET A 1 181 ? 20.647 3.482 -11.019 1.00 90.06 181 MET A C 1
ATOM 1471 O O . MET A 1 181 ? 21.765 3.858 -11.384 1.00 90.06 181 MET A O 1
ATOM 1475 N N . PRO A 1 182 ? 20.237 2.211 -11.181 1.00 89.88 182 PRO A N 1
ATOM 1476 C CA . PRO A 1 182 ? 21.075 1.218 -11.830 1.00 89.88 182 PRO A CA 1
ATOM 1477 C C . PRO A 1 182 ? 21.205 1.532 -13.321 1.00 89.88 182 PRO A C 1
ATOM 1479 O O . PRO A 1 182 ? 20.302 2.108 -13.935 1.00 89.88 182 PRO A O 1
ATOM 1482 N N . ASP A 1 183 ? 22.312 1.099 -13.919 1.00 88.75 183 ASP A N 1
ATOM 1483 C CA . ASP A 1 183 ? 22.482 1.153 -15.367 1.00 88.75 183 ASP A CA 1
ATOM 1484 C C . ASP A 1 183 ? 21.469 0.219 -16.044 1.00 88.75 183 ASP A C 1
ATOM 1486 O O . ASP A 1 183 ? 21.618 -1.005 -16.039 1.00 88.75 183 ASP A O 1
ATOM 1490 N N . LEU A 1 184 ? 20.426 0.803 -16.635 1.00 86.94 184 LEU A N 1
ATOM 1491 C CA . LEU A 1 184 ? 19.355 0.058 -17.292 1.00 86.94 184 LEU A CA 1
ATOM 1492 C C . LEU A 1 184 ? 19.855 -0.764 -18.488 1.00 86.94 184 LEU A C 1
ATOM 1494 O O . LEU A 1 184 ? 19.248 -1.787 -18.808 1.00 86.94 184 LEU A O 1
ATOM 1498 N N . SER A 1 185 ? 20.954 -0.358 -19.134 1.00 82.00 185 SER A N 1
ATOM 1499 C CA . SER A 1 185 ? 21.515 -1.095 -20.271 1.00 82.00 185 SER A CA 1
ATOM 1500 C C . SER A 1 185 ? 22.045 -2.466 -19.842 1.00 82.00 185 SER A C 1
ATOM 1502 O O . SER A 1 185 ? 21.822 -3.457 -20.533 1.00 82.00 185 SER A O 1
ATOM 1504 N N . SER A 1 186 ? 22.601 -2.556 -18.629 1.00 79.88 186 SER A N 1
ATOM 1505 C CA . SER A 1 186 ? 23.033 -3.817 -18.012 1.00 79.88 186 SER A CA 1
ATOM 1506 C C . SER A 1 186 ? 21.877 -4.771 -17.663 1.00 79.88 186 SER A C 1
ATOM 1508 O O . SER A 1 186 ? 22.103 -5.942 -17.351 1.00 79.88 186 SER A O 1
ATOM 1510 N N . LEU A 1 187 ? 20.630 -4.284 -17.710 1.00 80.31 187 LEU A N 1
ATOM 1511 C CA . LEU A 1 187 ? 19.415 -5.043 -17.391 1.00 80.31 187 LEU A CA 1
ATOM 1512 C C . LEU A 1 187 ? 18.672 -5.555 -18.624 1.00 80.31 187 LEU A C 1
ATOM 1514 O O . LEU A 1 187 ? 17.715 -6.324 -18.472 1.00 80.31 187 LEU A O 1
ATOM 1518 N N . ALA A 1 188 ? 19.102 -5.167 -19.825 1.00 70.81 188 ALA A N 1
ATOM 1519 C CA . ALA A 1 188 ? 18.635 -5.769 -21.064 1.00 70.81 188 ALA A CA 1
ATOM 1520 C C . ALA A 1 188 ? 19.270 -7.161 -21.248 1.00 70.81 188 ALA A C 1
ATOM 1522 O O . ALA A 1 188 ? 20.485 -7.312 -21.157 1.00 70.81 188 ALA A O 1
ATOM 1523 N N . ASP A 1 189 ? 18.454 -8.187 -21.510 1.00 65.56 189 ASP A N 1
ATOM 1524 C CA . ASP A 1 189 ? 18.967 -9.464 -22.028 1.00 65.56 189 ASP A CA 1
ATOM 1525 C C . ASP A 1 189 ? 19.039 -9.368 -23.562 1.00 65.56 189 ASP A C 1
ATOM 1527 O O . ASP A 1 189 ? 18.018 -9.102 -24.200 1.00 65.56 189 ASP A O 1
ATOM 1531 N N . GLY A 1 190 ? 20.213 -9.612 -24.157 1.00 61.00 190 GLY A N 1
ATOM 1532 C CA . GLY A 1 190 ? 20.406 -9.642 -25.617 1.00 61.00 190 GLY A CA 1
ATOM 1533 C C . GLY A 1 190 ? 20.817 -8.304 -26.253 1.00 61.00 190 GLY A C 1
ATOM 1534 O O . GLY A 1 190 ? 21.259 -7.392 -25.558 1.00 61.00 190 GLY A O 1
ATOM 1535 N N . GLU A 1 191 ? 20.728 -8.206 -27.588 1.00 52.44 191 GLU A N 1
ATOM 1536 C CA . GLU A 1 191 ? 21.126 -7.010 -28.351 1.00 52.44 191 GLU A CA 1
ATOM 1537 C C . GLU A 1 191 ? 20.390 -5.753 -27.853 1.00 52.44 191 GLU A C 1
ATOM 1539 O O . GLU A 1 191 ? 19.162 -5.703 -27.858 1.00 52.44 191 GLU A O 1
ATOM 1544 N N . SER A 1 192 ? 21.183 -4.775 -27.398 1.00 51.56 192 SER A N 1
ATOM 1545 C CA . SER A 1 192 ? 20.861 -3.383 -27.046 1.00 51.56 192 SER A CA 1
ATOM 1546 C C . SER A 1 192 ? 19.379 -2.994 -27.129 1.00 51.56 192 SER A C 1
ATOM 1548 O O . SER A 1 192 ? 18.921 -2.450 -28.134 1.00 51.56 192 SER A O 1
ATOM 1550 N N . ARG A 1 193 ? 18.634 -3.203 -26.040 1.00 64.94 193 ARG A N 1
ATOM 1551 C CA . ARG A 1 193 ? 17.277 -2.660 -25.899 1.00 64.94 193 ARG A CA 1
ATOM 1552 C C . ARG A 1 193 ? 17.324 -1.355 -25.125 1.00 64.94 193 ARG A C 1
ATOM 1554 O O . ARG A 1 193 ? 17.754 -1.332 -23.973 1.00 64.94 193 ARG A O 1
ATOM 1561 N N . GLU A 1 194 ? 16.847 -0.283 -25.745 1.00 80.00 194 GLU A N 1
ATOM 1562 C CA . GLU A 1 194 ? 16.571 0.956 -25.026 1.00 80.00 194 GLU A CA 1
ATOM 1563 C C . GLU A 1 194 ? 15.324 0.782 -24.151 1.00 80.00 194 GLU A C 1
ATOM 1565 O O . GLU A 1 194 ? 14.282 0.281 -24.587 1.00 80.00 194 GLU A O 1
ATOM 1570 N N . TRP A 1 195 ? 15.433 1.208 -22.895 1.00 87.75 195 TRP A N 1
ATOM 1571 C CA . TRP A 1 195 ? 14.336 1.194 -21.937 1.00 87.75 195 TRP A CA 1
ATOM 1572 C C . TRP A 1 195 ? 13.652 2.554 -21.907 1.00 87.75 195 TRP A C 1
ATOM 1574 O O . TRP A 1 195 ? 14.271 3.570 -21.591 1.00 87.75 195 TRP A O 1
ATOM 1584 N N . LYS A 1 196 ? 12.346 2.574 -22.170 1.00 90.44 196 LYS A N 1
ATOM 1585 C CA . LYS A 1 196 ? 11.526 3.780 -22.056 1.00 90.44 196 LYS A CA 1
ATOM 1586 C C . LYS A 1 196 ? 10.760 3.771 -20.741 1.00 90.44 196 LYS A C 1
ATOM 1588 O O . LYS A 1 196 ? 10.043 2.814 -20.454 1.00 90.44 196 LYS A O 1
ATOM 1593 N N . SER A 1 197 ? 10.864 4.855 -19.973 1.00 92.50 197 SER A N 1
ATOM 1594 C CA . SER A 1 197 ? 10.028 5.056 -18.784 1.00 92.50 197 SER A CA 1
ATOM 1595 C C . SER A 1 197 ? 8.547 5.077 -19.176 1.00 92.50 197 SER A C 1
ATOM 1597 O O . SER A 1 197 ? 8.148 5.809 -20.086 1.00 92.50 197 SER A O 1
ATOM 1599 N N . LEU A 1 198 ? 7.744 4.242 -18.517 1.00 94.56 198 LEU A N 1
ATOM 1600 C CA . LEU A 1 198 ? 6.302 4.128 -18.734 1.00 94.56 198 LEU A CA 1
ATOM 1601 C C . LEU A 1 198 ? 5.505 4.872 -17.667 1.00 94.56 198 LEU A C 1
ATOM 1603 O O . LEU A 1 198 ? 4.538 5.552 -18.005 1.00 94.56 198 LEU A O 1
ATOM 1607 N N . ILE A 1 199 ? 5.863 4.681 -16.396 1.00 95.81 199 ILE A N 1
ATOM 1608 C CA . ILE A 1 199 ? 5.169 5.275 -15.251 1.00 95.81 199 ILE A CA 1
ATOM 1609 C C . ILE A 1 199 ? 6.066 5.255 -14.007 1.00 95.81 199 ILE A C 1
ATOM 1611 O O . ILE A 1 199 ? 6.848 4.320 -13.808 1.00 95.81 199 ILE A O 1
ATOM 1615 N N . SER A 1 200 ? 5.925 6.269 -13.156 1.00 96.19 200 SER A N 1
ATOM 1616 C CA . SER A 1 200 ? 6.516 6.335 -11.814 1.00 96.19 200 SER A CA 1
ATOM 1617 C C . SER A 1 200 ? 5.427 6.507 -10.757 1.00 96.19 200 SER A C 1
ATOM 1619 O O . SER A 1 200 ? 4.485 7.276 -10.943 1.00 96.19 200 SER A O 1
ATOM 1621 N N . SER A 1 201 ? 5.569 5.843 -9.607 1.00 97.00 201 SER A N 1
ATOM 1622 C CA . SER A 1 201 ? 4.657 6.034 -8.470 1.00 97.00 201 SER A CA 1
ATOM 1623 C C . SER A 1 201 ? 4.757 7.430 -7.833 1.00 97.00 201 SER A C 1
ATOM 1625 O O . SER A 1 201 ? 3.910 7.776 -7.017 1.00 97.00 201 SER A O 1
ATOM 1627 N N . ASN A 1 202 ? 5.768 8.229 -8.194 1.00 95.00 202 ASN A N 1
ATOM 1628 C CA . ASN A 1 202 ? 5.993 9.594 -7.700 1.00 95.00 202 ASN A CA 1
ATOM 1629 C C . ASN A 1 202 ? 5.730 10.680 -8.760 1.00 95.00 202 ASN A C 1
ATOM 1631 O O . ASN A 1 202 ? 6.226 11.800 -8.648 1.00 95.00 202 ASN A O 1
ATOM 1635 N N . GLU A 1 203 ? 4.951 10.384 -9.801 1.00 95.31 203 GLU A N 1
ATOM 1636 C CA . GLU A 1 203 ? 4.439 11.439 -10.683 1.00 95.31 203 GLU A CA 1
ATOM 1637 C C . GLU A 1 203 ? 3.544 12.426 -9.910 1.00 95.31 203 GLU A C 1
ATOM 1639 O O . GLU A 1 203 ? 2.827 12.038 -8.987 1.00 95.31 203 GLU A O 1
ATOM 1644 N N . VAL A 1 204 ? 3.534 13.703 -10.317 1.00 95.06 204 VAL A N 1
ATOM 1645 C CA . VAL A 1 204 ? 2.745 14.772 -9.661 1.00 95.06 204 VAL A CA 1
ATOM 1646 C C . VAL A 1 204 ? 1.253 14.449 -9.602 1.00 95.06 204 VAL A C 1
ATOM 1648 O O . VAL A 1 204 ? 0.603 14.727 -8.598 1.00 95.06 204 VAL A O 1
ATOM 1651 N N . ARG A 1 205 ? 0.708 13.772 -10.621 1.00 95.56 205 ARG A N 1
ATOM 1652 C CA . ARG A 1 205 ? -0.692 13.310 -10.622 1.00 95.56 205 ARG A CA 1
ATOM 1653 C C . ARG A 1 205 ? -1.015 12.285 -9.523 1.00 95.56 205 ARG A C 1
ATOM 1655 O O . ARG A 1 205 ? -2.178 12.052 -9.236 1.00 95.56 205 ARG A O 1
ATOM 1662 N N . PHE A 1 206 ? -0.001 11.691 -8.896 1.00 96.69 206 PHE A N 1
ATOM 1663 C CA . PHE A 1 206 ? -0.141 10.790 -7.750 1.00 96.69 206 PHE A CA 1
ATOM 1664 C C . PHE A 1 206 ? 0.294 11.446 -6.428 1.00 96.69 206 PHE A C 1
ATOM 1666 O O . PHE A 1 206 ? 0.378 10.765 -5.411 1.00 96.69 206 PHE A O 1
ATOM 1673 N N . GLY A 1 207 ? 0.594 12.751 -6.423 1.00 93.38 207 GLY A N 1
ATOM 1674 C CA . GLY A 1 207 ? 1.064 13.479 -5.240 1.00 93.38 207 GLY A CA 1
ATOM 1675 C C . GLY A 1 207 ? 2.567 13.338 -4.958 1.00 93.38 207 GLY A C 1
ATOM 1676 O O . GLY A 1 207 ? 2.969 13.400 -3.796 1.00 93.38 207 GLY A O 1
ATOM 1677 N N . GLY A 1 208 ? 3.384 13.066 -5.985 1.00 92.25 208 GLY A N 1
ATOM 1678 C CA . GLY A 1 208 ? 4.854 13.118 -5.912 1.00 92.25 208 GLY A CA 1
ATOM 1679 C C . GLY A 1 208 ? 5.467 14.315 -6.654 1.00 92.25 208 GLY A C 1
ATOM 1680 O O . GLY A 1 208 ? 4.753 15.226 -7.064 1.00 92.25 208 GLY A O 1
ATOM 1681 N N . ASP A 1 209 ? 6.787 14.284 -6.876 1.00 82.69 209 ASP A N 1
ATOM 1682 C CA . ASP A 1 209 ? 7.586 15.484 -7.198 1.00 82.69 209 ASP A CA 1
ATOM 1683 C C . ASP A 1 209 ? 8.226 15.457 -8.615 1.00 82.69 209 ASP A C 1
ATOM 1685 O O . ASP A 1 209 ? 9.129 16.226 -8.937 1.00 82.69 209 ASP A O 1
ATOM 1689 N N . THR A 1 210 ? 7.725 14.605 -9.521 1.00 67.94 210 THR A N 1
ATOM 1690 C CA . THR A 1 210 ? 7.999 14.533 -10.988 1.00 67.94 210 THR A CA 1
ATOM 1691 C C . THR A 1 210 ? 9.346 14.037 -11.522 1.00 67.94 210 THR A C 1
ATOM 1693 O O . THR A 1 210 ? 9.363 13.590 -12.670 1.00 67.94 210 THR A O 1
ATOM 1696 N N . ALA A 1 211 ? 10.455 14.032 -10.783 1.00 63.47 211 ALA A N 1
ATOM 1697 C CA . ALA A 1 211 ? 11.693 13.448 -11.317 1.00 63.47 211 ALA A CA 1
ATOM 1698 C C . ALA A 1 211 ? 11.758 11.924 -11.046 1.00 63.47 211 ALA A C 1
ATOM 1700 O O . ALA A 1 211 ? 11.455 11.501 -9.928 1.00 63.47 211 ALA A O 1
ATOM 1701 N N . PRO A 1 212 ? 12.162 11.071 -12.017 1.00 63.84 212 PRO A N 1
ATOM 1702 C CA . PRO A 1 212 ? 12.466 9.655 -11.789 1.00 63.84 212 PRO A CA 1
ATOM 1703 C C . PRO A 1 212 ? 13.806 9.533 -11.050 1.00 63.84 212 PRO A C 1
ATOM 1705 O O . PRO A 1 212 ? 14.792 9.017 -11.566 1.00 63.84 212 PRO A O 1
ATOM 1708 N N . VAL A 1 213 ? 13.847 10.083 -9.844 1.00 71.75 213 VAL A N 1
ATOM 1709 C CA . VAL A 1 213 ? 14.963 9.984 -8.915 1.00 71.75 213 VAL A CA 1
ATOM 1710 C C . VAL A 1 213 ? 14.561 9.055 -7.788 1.00 71.75 213 VAL A C 1
ATOM 1712 O O . VAL A 1 213 ? 13.422 9.059 -7.322 1.00 71.75 213 VAL A O 1
ATOM 1715 N N . LEU A 1 214 ? 15.518 8.255 -7.343 1.00 81.50 214 LEU A N 1
ATOM 1716 C CA . LEU A 1 214 ? 15.343 7.325 -6.237 1.00 81.50 214 LEU A CA 1
ATOM 1717 C C . LEU A 1 214 ? 15.617 8.011 -4.890 1.00 81.50 214 LEU A C 1
ATOM 1719 O O . LEU A 1 214 ? 16.068 7.366 -3.963 1.00 81.50 214 LEU A O 1
ATOM 1723 N N . THR A 1 215 ? 15.404 9.326 -4.756 1.00 85.75 215 THR A N 1
ATOM 1724 C CA . THR A 1 215 ? 15.655 10.066 -3.498 1.00 85.75 215 THR A CA 1
ATOM 1725 C C . THR A 1 215 ? 14.646 9.732 -2.401 1.00 85.75 215 THR A C 1
ATOM 1727 O O . THR A 1 215 ? 14.956 9.856 -1.222 1.00 85.75 215 THR A O 1
ATOM 1730 N N . GLN A 1 216 ? 13.451 9.298 -2.791 1.00 91.56 216 GLN A N 1
ATOM 1731 C CA . GLN A 1 216 ? 12.368 8.844 -1.924 1.00 91.56 216 GLN A CA 1
ATOM 1732 C C . GLN A 1 216 ? 11.929 7.441 -2.364 1.00 91.56 216 GLN A C 1
ATOM 1734 O O . GLN A 1 216 ? 12.204 7.059 -3.509 1.00 91.56 216 GLN A O 1
ATOM 1739 N N . PRO A 1 217 ? 11.192 6.699 -1.517 1.00 95.75 217 PRO A N 1
ATOM 1740 C CA . PRO A 1 217 ? 10.580 5.448 -1.932 1.00 95.75 217 PRO A CA 1
ATOM 1741 C C . PRO A 1 217 ? 9.782 5.608 -3.233 1.00 95.75 217 PRO A C 1
ATOM 1743 O O . PRO A 1 217 ? 8.988 6.541 -3.382 1.00 95.75 217 PRO A O 1
ATOM 1746 N N . THR A 1 218 ? 10.000 4.719 -4.197 1.00 96.00 218 THR A N 1
ATOM 1747 C CA . THR A 1 218 ? 9.377 4.784 -5.517 1.00 96.00 218 THR A CA 1
ATOM 1748 C C . THR A 1 218 ? 9.320 3.424 -6.205 1.00 96.00 218 THR A C 1
ATOM 1750 O O . THR A 1 218 ? 10.092 2.505 -5.932 1.00 96.00 218 THR A O 1
ATOM 1753 N N . THR A 1 219 ? 8.381 3.290 -7.135 1.00 97.06 219 THR A N 1
ATOM 1754 C CA . THR A 1 219 ? 8.343 2.215 -8.122 1.00 97.06 219 THR A CA 1
ATOM 1755 C C . THR A 1 219 ? 8.369 2.824 -9.515 1.00 97.06 219 THR A C 1
ATOM 1757 O O . THR A 1 219 ? 7.476 3.590 -9.882 1.00 97.06 219 THR A O 1
ATOM 1760 N N . LEU A 1 220 ? 9.393 2.471 -10.289 1.00 95.88 220 LEU A N 1
ATOM 1761 C CA . LEU A 1 220 ? 9.589 2.904 -11.668 1.00 95.88 220 LEU A CA 1
ATOM 1762 C C . LEU A 1 220 ? 9.322 1.735 -12.609 1.00 95.88 220 LEU A C 1
ATOM 1764 O O . LEU A 1 220 ? 9.826 0.635 -12.389 1.00 95.88 220 LEU A O 1
ATOM 1768 N N . VAL A 1 221 ? 8.573 1.977 -13.679 1.00 95.69 221 VAL A N 1
ATOM 1769 C CA . VAL A 1 221 ? 8.315 0.971 -14.710 1.00 95.69 221 VAL A CA 1
ATOM 1770 C C . VAL A 1 221 ? 8.926 1.418 -16.024 1.00 95.69 221 VAL A C 1
ATOM 1772 O O . VAL A 1 221 ? 8.656 2.521 -16.499 1.00 95.69 221 VAL A O 1
ATOM 1775 N N . PHE A 1 222 ? 9.666 0.517 -16.654 1.00 94.00 222 PHE A N 1
ATOM 1776 C CA . PHE A 1 222 ? 10.208 0.681 -17.992 1.00 94.00 222 PHE A CA 1
ATOM 1777 C C . PHE A 1 222 ? 9.648 -0.388 -18.927 1.00 94.00 222 PHE A C 1
ATOM 1779 O O . PHE A 1 222 ? 9.404 -1.521 -18.511 1.00 94.00 222 PHE A O 1
ATOM 1786 N N . GLY A 1 223 ? 9.458 -0.030 -20.191 1.00 90.62 223 GLY A N 1
ATOM 1787 C CA . GLY A 1 223 ? 9.108 -0.946 -21.275 1.00 90.62 223 GLY A CA 1
ATOM 1788 C C . GLY A 1 223 ? 10.125 -0.861 -22.405 1.00 90.62 223 GLY A C 1
ATOM 1789 O O . GLY A 1 223 ? 10.895 0.098 -22.479 1.00 90.62 223 GLY A O 1
ATOM 1790 N N . GLU A 1 224 ? 10.115 -1.857 -23.285 1.00 83.00 224 GLU A N 1
ATOM 1791 C CA . GLU A 1 224 ? 10.916 -1.842 -24.515 1.00 83.00 224 GLU A CA 1
ATOM 1792 C C . GLU A 1 224 ? 10.581 -0.599 -25.360 1.00 83.00 224 GLU A C 1
ATOM 1794 O O . GLU A 1 224 ? 9.407 -0.326 -25.644 1.00 83.00 224 GLU A O 1
ATOM 1799 N N . ALA A 1 225 ? 11.603 0.149 -25.783 1.00 69.75 225 ALA A N 1
ATOM 1800 C CA . ALA A 1 225 ? 11.464 1.069 -26.904 1.00 69.75 225 ALA A CA 1
ATOM 1801 C C . ALA A 1 225 ? 11.152 0.257 -28.177 1.00 69.75 225 ALA A C 1
ATOM 1803 O O . ALA A 1 225 ? 11.705 -0.825 -28.375 1.00 69.75 225 ALA A O 1
ATOM 1804 N N . ARG A 1 226 ? 10.199 0.737 -28.984 1.00 57.88 226 ARG A N 1
ATOM 1805 C CA . ARG A 1 226 ? 9.860 0.114 -30.273 1.00 57.88 226 ARG A CA 1
ATOM 1806 C C . ARG A 1 226 ? 10.940 0.366 -31.307 1.00 57.88 226 ARG A C 1
ATOM 1808 O O . ARG A 1 226 ? 11.471 1.496 -31.282 1.00 57.88 226 ARG A O 1
#

Foldseek 3Di:
DADEDEPDDLCNQALDQASDDPPRVDDLLLLLLVLLCLLQQLHHYDDYPLSQLNFPQGAYQADADPPVVLVVQQVVSLVVCCVPPVSVDPVSSVVRDRNNDPVNVVSNDTDVVCCPPQQSVLSNVSNVVSNVCCVPPPQNPHSPPQQWDWDDDQQWIWIFTGHPQATFKIKIWRSAFPGDDDDVQVVHRDDGWDWDWDDKSQPVSNVHDHDPHRRGTIITMTGTDD

pLDDT: mean 91.19, std 9.68, range [51.56, 98.81]